Protein AF-A0A061BAU3-F1 (afdb_monomer_lite)

Foldseek 3Di:
DPPDPPPDDQPDDDDDPPAQWDWDQDPVPGIDTGGPDDDDVPDDRDDDDDLDDDDPPLQPVVQVVVLVPHDPVSVVVQQSADQPPPVRHSRSSRCVVPPDDDDPDPPPDDDDDDPFQQLAQLVVRQVVCCVPVNDGDPPPQNVDDPVVSVVLRVLSPLLVVLLVCLVVCLVPLPVSLVSLVVSLVSCVVNVHLPPNLVSLVSNLSSCVVVVNPVSNLVSLVSNLVSCCVHPRCPPPVNVVSVVVNVVVVVVVVVVVVVVVPDDDD

Organism: Rhodotorula toruloides (NCBI:txid5286)

Sequence (265 aa):
MLKSPSALTPCLPVLPPDSPFQLVVDPDKGVKAVASRMVKAGELILTEAPLFILDDDLSEPTVAAVVSALSPDEQTVFYALANSLPEVGPHRGRVETNAFACEPIPAGVELCISYGTLLKPRIQRQALLQKKYRFVCACPACSLPPAHSLQSDLRRCTIGHIGTALSSLKHDPVALIELAKQGLALLEAEGLAIGRSRLAHRAYRAAVVAGDREASVAWAGKFLEFNAREEGIEASEYRRVQAAVDQLERDREFRRTVASELPLP

InterPro domains:
  IPR046341 SET domain superfamily [G3DSA:2.170.270.10] (21-145)
  IPR046341 SET domain superfamily [SSF82199] (19-143)
  IPR053185 SET domain-containing protein [PTHR47332] (100-250)

pLDDT: mean 86.68, std 12.74, range [29.0, 98.12]

Secondary structure (DSSP, 8-state):
-PPPP-----------TT-SEEEEEETTTEEEEEESSPPPTT--------S----S---HHHHHHHHHHS-HHHHHHHHHS--S-GGG-TTHHHHHHH--------TTPPP----S-SSS-HHHHHHHHHHHH-----STTTSS-HHHHHHHHHHHHHHHHHHHHTTTTTT-HHHHHHHHHHHHHHHHHTT--TTHHHHHHHHHHHHHHTT-HHHHHHHHHHHHHHHHHHT-TTSHHHHHHHHHHHHHHHHHHHHHHHHHHSPP-

Radius of gyration: 24.34 Å; chains: 1; bounding box: 45×52×74 Å

Structure (mmCIF, N/CA/C/O backbone):
data_AF-A0A061BAU3-F1
#
_entry.id   AF-A0A061BAU3-F1
#
loop_
_atom_site.group_PDB
_atom_site.id
_atom_site.type_symbol
_atom_site.label_atom_id
_atom_site.label_alt_id
_atom_site.label_comp_id
_atom_site.label_asym_id
_atom_site.label_entity_id
_atom_site.label_seq_id
_atom_site.pdbx_PDB_ins_code
_atom_site.Cartn_x
_atom_site.Cartn_y
_atom_site.Cartn_z
_atom_site.occupancy
_atom_site.B_iso_or_equiv
_atom_site.auth_seq_id
_atom_site.auth_comp_id
_atom_site.auth_asym_id
_atom_site.auth_atom_id
_atom_site.pdbx_PDB_model_num
ATOM 1 N N . MET A 1 1 ? 20.355 3.650 17.821 1.00 32.62 1 MET A N 1
ATOM 2 C CA . MET A 1 1 ? 20.189 4.893 18.598 1.00 32.62 1 MET A CA 1
ATOM 3 C C . MET A 1 1 ? 18.961 4.720 19.469 1.00 32.62 1 MET A C 1
ATOM 5 O O . MET A 1 1 ? 17.879 4.538 18.929 1.00 32.62 1 MET A O 1
ATOM 9 N N . LEU A 1 2 ? 19.144 4.638 20.788 1.00 29.00 2 LEU A N 1
ATOM 10 C CA . LEU A 1 2 ? 18.034 4.639 21.742 1.00 29.00 2 LEU A CA 1
ATOM 11 C C . LEU A 1 2 ? 17.364 6.012 21.634 1.00 29.00 2 LEU A C 1
ATOM 13 O O . LEU A 1 2 ? 18.047 7.022 21.793 1.00 29.00 2 LEU A O 1
ATOM 17 N N . LYS A 1 3 ? 16.073 6.057 21.277 1.00 32.88 3 LYS A N 1
ATOM 18 C CA . LYS A 1 3 ? 15.292 7.298 21.346 1.00 32.88 3 LYS A CA 1
ATOM 19 C C . LYS A 1 3 ? 15.394 7.798 22.787 1.00 32.88 3 LYS A C 1
ATOM 21 O O . LYS A 1 3 ? 15.088 7.038 23.703 1.00 32.88 3 LYS A O 1
ATOM 26 N N . SER A 1 4 ? 15.858 9.030 22.981 1.00 39.59 4 SER A N 1
ATOM 27 C CA . SER A 1 4 ? 15.789 9.694 24.282 1.00 39.59 4 SER A CA 1
ATOM 28 C C . SER A 1 4 ? 14.356 9.571 24.812 1.00 39.59 4 SER A C 1
ATOM 30 O O . SER A 1 4 ? 13.425 9.764 24.022 1.00 39.59 4 SER A O 1
ATOM 32 N N . PRO A 1 5 ? 14.146 9.216 26.091 1.00 40.88 5 PRO A N 1
ATOM 33 C CA . PRO A 1 5 ? 12.804 9.126 26.642 1.00 40.88 5 PRO A CA 1
ATOM 34 C C . PRO A 1 5 ? 12.151 10.500 26.501 1.00 40.88 5 PRO A C 1
ATOM 36 O O . PRO A 1 5 ? 12.664 11.496 27.012 1.00 40.88 5 PRO A O 1
ATOM 39 N N . SER A 1 6 ? 11.056 10.563 25.744 1.00 46.62 6 SER A N 1
ATOM 40 C CA . SER A 1 6 ? 10.215 11.754 25.709 1.00 46.62 6 SER A CA 1
ATOM 41 C C . SER A 1 6 ? 9.736 11.995 27.138 1.00 46.62 6 SER A C 1
ATOM 43 O O . SER A 1 6 ? 8.993 11.185 27.683 1.00 46.62 6 SER A O 1
ATOM 45 N N . ALA A 1 7 ? 10.202 13.078 27.760 1.00 46.53 7 ALA A N 1
ATOM 46 C CA . ALA A 1 7 ? 9.874 13.466 29.133 1.00 46.53 7 ALA A CA 1
ATOM 47 C C . ALA A 1 7 ? 8.443 14.024 29.277 1.00 46.53 7 ALA A C 1
ATOM 49 O O . ALA A 1 7 ? 8.142 14.742 30.229 1.00 46.53 7 ALA A O 1
ATOM 50 N N . LEU A 1 8 ? 7.564 13.741 28.316 1.00 52.56 8 LEU A N 1
ATOM 51 C CA . LEU A 1 8 ? 6.169 14.136 28.372 1.00 52.56 8 LEU A CA 1
ATOM 52 C C . LEU A 1 8 ? 5.395 13.036 29.092 1.00 52.56 8 LEU A C 1
ATOM 54 O O . LEU A 1 8 ? 5.253 11.927 28.575 1.00 52.56 8 LEU A O 1
ATOM 58 N N . THR A 1 9 ? 4.888 13.349 30.285 1.00 55.38 9 THR A N 1
ATOM 59 C CA . THR A 1 9 ? 3.851 12.542 30.928 1.00 55.38 9 THR A CA 1
ATOM 60 C C . THR A 1 9 ? 2.706 12.382 29.927 1.00 55.38 9 THR A C 1
ATOM 62 O O . THR A 1 9 ? 2.163 13.397 29.482 1.00 55.38 9 THR A O 1
ATOM 65 N N . PRO A 1 10 ? 2.350 11.153 29.522 1.00 61.34 10 PRO A N 1
ATOM 66 C CA . PRO A 1 10 ? 1.306 10.964 28.531 1.00 61.34 10 PRO A CA 1
ATOM 67 C C . PRO A 1 10 ? -0.023 11.468 29.097 1.00 61.34 10 PRO A C 1
ATOM 69 O O . PRO A 1 10 ? -0.440 11.049 30.177 1.00 61.34 10 PRO A O 1
ATOM 72 N N . CYS A 1 11 ? -0.684 12.371 28.370 1.00 62.19 11 CYS A N 1
ATOM 73 C CA . CYS A 1 11 ? -2.061 12.745 28.663 1.00 62.19 11 CYS A CA 1
ATOM 74 C C . CYS A 1 11 ? -2.935 11.525 28.360 1.00 62.19 11 CYS A C 1
ATOM 76 O O . CYS A 1 11 ? -3.110 11.157 27.198 1.00 62.19 11 CYS A O 1
ATOM 78 N N . LEU A 1 12 ? -3.398 10.835 29.404 1.00 68.44 12 LEU A N 1
ATOM 79 C CA . LEU A 1 12 ? -4.270 9.680 29.233 1.00 68.44 12 LEU A CA 1
ATOM 80 C C . LEU A 1 12 ? -5.706 10.167 29.036 1.00 68.44 12 LEU A C 1
ATOM 82 O O . LEU A 1 12 ? -6.203 10.902 29.894 1.00 68.44 12 LEU A O 1
ATOM 86 N N . PRO A 1 13 ? -6.390 9.759 27.955 1.00 74.88 13 PRO A N 1
ATOM 87 C CA . PRO A 1 13 ? -7.798 10.070 27.801 1.00 74.88 13 PRO A CA 1
ATOM 88 C C . PRO A 1 13 ? -8.608 9.406 28.919 1.00 74.88 13 PRO A C 1
ATOM 90 O O . PRO A 1 13 ? -8.273 8.321 29.407 1.00 74.88 13 PRO A O 1
ATOM 93 N N . VAL A 1 14 ? -9.705 10.056 29.307 1.00 78.31 14 VAL A N 1
ATOM 94 C CA . VAL A 1 14 ? -10.691 9.446 30.199 1.00 78.31 14 VAL A CA 1
ATOM 95 C C . VAL A 1 14 ? -11.446 8.394 29.399 1.00 78.31 14 VAL A C 1
ATOM 97 O O . VAL A 1 14 ? -12.141 8.707 28.435 1.00 78.31 14 VAL A O 1
ATOM 100 N N . LEU A 1 15 ? -11.291 7.135 29.793 1.00 80.81 15 LEU A N 1
ATOM 101 C CA . LEU A 1 15 ? -12.014 6.032 29.179 1.00 80.81 15 LEU A CA 1
ATOM 102 C C . LEU A 1 15 ? -13.491 6.037 29.616 1.00 80.81 15 LEU A C 1
ATOM 104 O O . LEU A 1 15 ? -13.776 6.352 30.777 1.00 80.81 15 LEU A O 1
ATOM 108 N N . PRO A 1 16 ? -14.432 5.630 28.742 1.00 82.75 16 PRO A N 1
ATOM 109 C CA . PRO A 1 16 ? -15.803 5.341 29.150 1.00 82.75 16 PRO A CA 1
ATOM 110 C C . PRO A 1 16 ? -15.843 4.379 30.352 1.00 82.75 16 PRO A C 1
ATOM 112 O O . PRO A 1 16 ? -15.035 3.445 30.383 1.00 82.75 16 PRO A O 1
ATOM 115 N N . PRO A 1 17 ? -16.782 4.535 31.307 1.00 82.62 17 PRO A N 1
ATOM 116 C CA . PRO A 1 17 ? -16.844 3.697 32.510 1.00 82.62 17 PRO A CA 1
ATOM 117 C C . PRO A 1 17 ? -16.881 2.185 32.232 1.00 82.62 17 PRO A C 1
ATOM 119 O O . PRO A 1 17 ? -16.291 1.410 32.978 1.00 82.62 17 PRO A O 1
ATOM 122 N N . ASP A 1 18 ? -17.510 1.775 31.127 1.00 84.75 18 ASP A N 1
ATOM 123 C CA . ASP A 1 18 ? -17.672 0.366 30.741 1.00 84.75 18 ASP A CA 1
ATOM 124 C C . ASP A 1 18 ? -16.537 -0.173 29.852 1.00 84.75 18 ASP A C 1
ATOM 126 O O . ASP A 1 18 ? -16.653 -1.250 29.252 1.00 84.75 18 ASP A O 1
ATOM 130 N N . SER A 1 19 ? -15.428 0.567 29.747 1.00 88.44 19 SER A N 1
ATOM 131 C CA . SER A 1 19 ? -14.300 0.178 28.901 1.00 88.44 19 SER A CA 1
ATOM 132 C C . SER A 1 19 ? -13.748 -1.195 29.306 1.00 88.44 19 SER A C 1
ATOM 134 O O . SER A 1 19 ? -13.465 -1.437 30.484 1.00 88.44 19 SER A O 1
ATOM 136 N N . PRO A 1 20 ? -13.522 -2.113 28.345 1.00 92.31 20 PRO A N 1
ATOM 137 C CA . PRO A 1 20 ? -13.015 -3.454 28.639 1.00 92.31 20 PRO A CA 1
ATOM 138 C C . PRO A 1 20 ? -11.533 -3.475 29.056 1.00 92.31 20 PRO A C 1
ATOM 140 O O . PRO A 1 20 ? -10.956 -4.548 29.253 1.00 92.31 20 PRO A O 1
ATOM 143 N N . PHE A 1 21 ? -10.898 -2.306 29.164 1.00 92.75 21 PHE A N 1
ATOM 144 C CA . PHE A 1 21 ? -9.499 -2.125 29.515 1.00 92.75 21 PHE A CA 1
ATOM 145 C C . PHE A 1 21 ? -9.286 -0.845 30.329 1.00 92.75 21 PHE A C 1
ATOM 147 O O . PHE A 1 21 ? -10.130 0.044 30.361 1.00 92.75 21 PHE A O 1
ATOM 154 N N . GLN A 1 22 ? -8.120 -0.765 30.958 1.00 91.94 22 GLN A N 1
ATOM 155 C CA . GLN A 1 22 ? -7.580 0.413 31.629 1.00 91.94 22 GLN A CA 1
ATOM 156 C C . GLN A 1 22 ? -6.262 0.826 30.966 1.00 91.94 22 GLN A C 1
ATOM 158 O O . GLN A 1 22 ? -5.531 -0.028 30.457 1.00 91.94 22 GLN A O 1
ATOM 163 N N . LEU A 1 23 ? -5.940 2.120 30.973 1.00 90.31 23 LEU A N 1
ATOM 164 C CA . LEU A 1 23 ? -4.646 2.615 30.503 1.00 90.31 23 LEU A CA 1
ATOM 165 C C . LEU A 1 23 ? -3.621 2.575 31.640 1.00 90.31 23 LEU A C 1
ATOM 167 O O . LEU A 1 23 ? -3.871 3.071 32.735 1.00 90.31 23 LEU A O 1
ATOM 171 N N . VAL A 1 24 ? -2.459 1.988 31.374 1.00 89.00 24 VAL A N 1
ATOM 172 C CA . VAL A 1 24 ? -1.348 1.849 32.319 1.00 89.00 24 VAL A CA 1
ATOM 173 C C . VAL A 1 24 ? -0.109 2.474 31.691 1.00 89.00 24 VAL A C 1
ATOM 175 O O . VAL A 1 24 ? 0.279 2.104 30.582 1.00 89.00 24 VAL A O 1
ATOM 178 N N . VAL A 1 25 ? 0.523 3.411 32.398 1.00 85.44 25 VAL A N 1
ATOM 179 C CA . VAL A 1 25 ? 1.822 3.966 31.998 1.00 85.44 25 VAL A CA 1
ATOM 180 C C . VAL A 1 25 ? 2.914 2.960 32.347 1.00 85.44 25 VAL A C 1
ATOM 182 O O . VAL A 1 25 ? 3.059 2.554 33.498 1.00 85.44 25 VAL A O 1
ATOM 185 N N . ASP A 1 26 ? 3.679 2.553 31.345 1.00 82.19 26 ASP A N 1
ATOM 186 C CA . ASP A 1 26 ? 4.850 1.701 31.466 1.00 82.19 26 ASP A CA 1
ATOM 187 C C . ASP A 1 26 ? 6.121 2.531 31.200 1.00 82.19 26 ASP A C 1
ATOM 189 O O . ASP A 1 26 ? 6.226 3.147 30.134 1.00 82.19 26 ASP A O 1
ATOM 193 N N . PRO A 1 27 ? 7.094 2.546 32.129 1.00 77.00 27 PRO A N 1
ATOM 194 C CA . PRO A 1 27 ? 8.304 3.361 32.001 1.00 77.00 27 PRO A CA 1
ATOM 195 C C . PRO A 1 27 ? 9.130 3.084 30.738 1.00 77.00 27 PRO A C 1
ATOM 197 O O . PRO A 1 27 ? 9.751 4.000 30.206 1.00 77.00 27 PRO A O 1
ATOM 200 N N . ASP A 1 28 ? 9.117 1.844 30.241 1.00 77.31 28 ASP A N 1
ATOM 201 C CA . ASP A 1 28 ? 9.959 1.408 29.121 1.00 77.31 28 ASP A CA 1
ATOM 202 C C . ASP A 1 28 ? 9.191 1.349 27.794 1.00 77.31 28 ASP A C 1
ATOM 204 O O . ASP A 1 28 ? 9.786 1.335 26.714 1.00 77.31 28 ASP A O 1
ATOM 208 N N . LYS A 1 29 ? 7.859 1.242 27.859 1.00 69.31 29 LYS A N 1
ATOM 209 C CA . LYS A 1 29 ? 6.996 0.928 26.708 1.00 69.31 29 LYS A CA 1
ATOM 210 C C . LYS A 1 29 ? 5.917 1.977 26.440 1.00 69.31 29 LYS A C 1
ATOM 212 O O . LYS A 1 29 ? 5.103 1.766 25.543 1.00 69.31 29 LYS A O 1
ATOM 217 N N . GLY A 1 30 ? 5.902 3.086 27.177 1.00 79.75 30 GLY A N 1
ATOM 218 C CA . GLY A 1 30 ? 4.896 4.137 27.028 1.00 79.75 30 GLY A CA 1
ATOM 219 C C . GLY A 1 30 ? 3.548 3.721 27.619 1.00 79.75 30 GLY A C 1
ATOM 220 O O . GLY A 1 30 ? 3.492 3.090 28.665 1.00 79.75 30 GLY A O 1
ATOM 221 N N . VAL A 1 31 ? 2.437 4.070 26.975 1.00 82.06 31 VAL A N 1
ATOM 222 C CA . VAL A 1 31 ? 1.091 3.749 27.483 1.00 82.06 31 VAL A CA 1
ATOM 223 C C . VAL A 1 31 ? 0.611 2.404 26.944 1.00 82.06 31 VAL A C 1
ATOM 225 O O . VAL A 1 31 ? 0.732 2.126 25.753 1.00 82.06 31 VAL A O 1
ATOM 228 N N . LYS A 1 32 ? 0.017 1.577 27.808 1.00 83.88 32 LYS A N 1
ATOM 229 C CA . LYS A 1 32 ? -0.593 0.294 27.442 1.00 83.88 32 LYS A CA 1
ATOM 230 C C . LYS A 1 32 ? -2.065 0.247 27.819 1.00 83.88 32 LYS A C 1
ATOM 232 O O . LYS A 1 32 ? -2.425 0.641 28.921 1.00 83.88 32 LYS A O 1
ATOM 237 N N . ALA A 1 33 ? -2.885 -0.347 26.959 1.00 89.88 33 ALA A N 1
ATOM 238 C CA . ALA A 1 33 ? -4.215 -0.818 27.327 1.00 89.88 33 ALA A CA 1
ATOM 239 C C . ALA A 1 33 ? -4.112 -2.212 27.972 1.00 89.88 33 ALA A C 1
ATOM 241 O O . ALA A 1 33 ? -3.588 -3.148 27.365 1.00 89.88 33 ALA A O 1
ATOM 242 N N . VAL A 1 34 ? -4.600 -2.355 29.204 1.00 90.75 34 VAL A N 1
ATOM 243 C CA . VAL A 1 34 ? -4.628 -3.615 29.958 1.00 90.75 34 VAL A CA 1
ATOM 244 C C . VAL A 1 34 ? -6.076 -4.020 30.179 1.00 90.75 34 VAL A C 1
ATOM 246 O O . VAL A 1 34 ? -6.837 -3.259 30.767 1.00 90.75 34 VAL A O 1
ATOM 249 N N . ALA A 1 35 ? -6.465 -5.209 29.719 1.00 92.44 35 ALA A N 1
ATOM 250 C CA . ALA A 1 35 ? -7.833 -5.696 29.875 1.00 92.44 35 ALA A CA 1
ATOM 251 C C . ALA A 1 35 ? -8.253 -5.726 31.359 1.00 92.44 35 ALA A C 1
ATOM 253 O O . ALA A 1 35 ? -7.528 -6.260 32.199 1.00 92.44 35 ALA A O 1
ATOM 254 N N . SER A 1 36 ? -9.423 -5.163 31.671 1.00 91.56 36 SER A N 1
ATOM 255 C CA . SER A 1 36 ? -10.022 -5.155 33.017 1.00 91.56 36 SER A CA 1
ATOM 256 C C . SER A 1 36 ? -10.937 -6.364 33.249 1.00 91.56 36 SER A C 1
ATOM 258 O O . SER A 1 36 ? -11.243 -6.719 34.386 1.00 91.56 36 SER A O 1
ATOM 260 N N . ARG A 1 37 ? -11.350 -7.028 32.163 1.00 93.44 37 ARG A N 1
ATOM 261 C CA . ARG A 1 37 ? -12.161 -8.250 32.149 1.00 93.44 37 ARG A CA 1
ATOM 262 C C . ARG A 1 37 ? -11.871 -9.083 30.902 1.00 93.44 37 ARG A C 1
ATOM 264 O O . ARG A 1 37 ? -11.141 -8.661 30.009 1.00 93.44 37 ARG A O 1
ATOM 271 N N . MET A 1 38 ? -12.490 -10.259 30.810 1.00 92.56 38 MET A N 1
ATOM 272 C CA . MET A 1 38 ? -12.467 -11.039 29.574 1.00 92.56 38 MET A CA 1
ATOM 273 C C . MET A 1 38 ? -13.192 -10.278 28.451 1.00 92.56 38 MET A C 1
ATOM 275 O O . MET A 1 38 ? -14.346 -9.872 28.614 1.00 92.56 38 MET A O 1
ATOM 279 N N . VAL A 1 39 ? -12.501 -10.094 27.324 1.00 91.44 39 VAL A N 1
ATOM 280 C CA . VAL A 1 39 ? -13.020 -9.453 26.107 1.00 91.44 39 VAL A CA 1
ATOM 281 C C . VAL A 1 39 ? -13.388 -10.541 25.111 1.00 91.44 39 VAL A C 1
ATOM 283 O O . VAL A 1 39 ? -12.579 -11.432 24.836 1.00 91.44 39 VAL A O 1
ATOM 286 N N . LYS A 1 40 ? -14.618 -10.514 24.596 1.00 86.81 40 LYS A N 1
ATOM 287 C CA . LYS A 1 40 ? -15.073 -11.517 23.630 1.00 86.81 40 LYS A CA 1
ATOM 288 C C . LYS A 1 40 ? -14.500 -11.217 22.247 1.00 86.81 40 LYS A C 1
ATOM 290 O O . LYS A 1 40 ? -14.288 -10.066 21.874 1.00 86.81 40 LYS A O 1
ATOM 295 N N . ALA A 1 41 ? -14.279 -12.264 21.455 1.00 79.62 41 ALA A N 1
ATOM 296 C CA . ALA A 1 41 ? -13.920 -12.087 20.053 1.00 79.62 41 ALA A CA 1
ATOM 297 C C . ALA A 1 41 ? -15.037 -11.321 19.319 1.00 79.62 41 ALA A C 1
ATOM 299 O O . ALA A 1 41 ? -16.205 -11.693 19.427 1.00 79.62 41 ALA A O 1
ATOM 300 N N . GLY A 1 42 ? -14.664 -10.264 18.591 1.00 77.31 42 GLY A N 1
ATOM 301 C CA . GLY A 1 42 ? -15.597 -9.385 17.874 1.00 77.31 42 GLY A CA 1
ATOM 302 C C . GLY A 1 42 ? -16.216 -8.261 18.715 1.00 77.31 42 GLY A C 1
ATO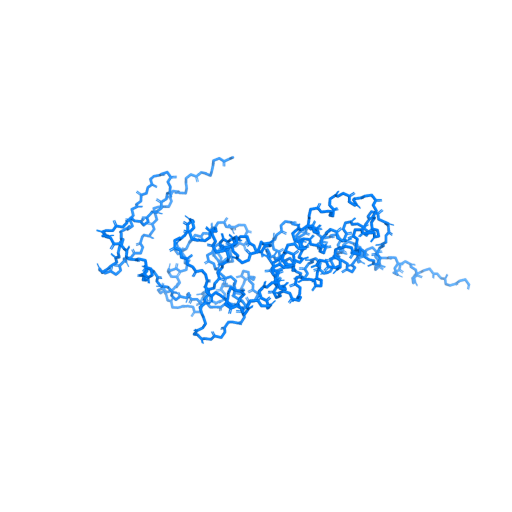M 303 O O . GLY A 1 42 ? -17.039 -7.514 18.201 1.00 77.31 42 GLY A O 1
ATOM 304 N N . GLU A 1 43 ? -15.849 -8.127 19.991 1.00 83.81 43 GLU A N 1
ATOM 305 C CA . GLU A 1 43 ? -16.305 -7.022 20.838 1.00 83.81 43 GLU A CA 1
ATOM 306 C C . GLU A 1 43 ? -15.620 -5.699 20.449 1.00 83.81 43 GLU A C 1
ATOM 308 O O . GLU A 1 43 ? -14.409 -5.672 20.214 1.00 83.81 43 GLU A O 1
ATOM 313 N N . LEU A 1 44 ? -16.381 -4.599 20.391 1.00 79.88 44 LEU A N 1
ATOM 314 C CA . LEU A 1 44 ? -15.836 -3.265 20.129 1.00 79.88 44 LEU A CA 1
ATOM 315 C C . LEU A 1 44 ? -15.019 -2.792 21.338 1.00 79.88 44 LEU A C 1
ATOM 317 O O . LEU A 1 44 ? -15.559 -2.627 22.429 1.00 79.88 44 LEU A O 1
ATOM 321 N N . ILE A 1 45 ? -13.720 -2.569 21.132 1.00 84.12 45 ILE A N 1
ATOM 322 C CA . ILE A 1 45 ? -12.800 -2.103 22.182 1.00 84.12 45 ILE A CA 1
ATOM 323 C C . ILE A 1 45 ? -12.644 -0.579 22.140 1.00 84.12 45 ILE A C 1
ATOM 325 O O . ILE A 1 45 ? -12.644 0.057 23.187 1.00 84.12 45 ILE A O 1
ATOM 329 N N . LEU A 1 46 ? -12.521 0.006 20.948 1.00 79.44 46 LEU A N 1
ATOM 330 C CA . LEU A 1 46 ? -12.318 1.438 20.746 1.00 79.44 46 LEU A CA 1
ATOM 331 C C . LEU A 1 46 ? -13.009 1.867 19.452 1.00 79.44 46 LEU A C 1
ATOM 333 O O . LEU A 1 46 ? -12.909 1.175 18.440 1.00 79.44 46 LEU A O 1
ATOM 337 N N . THR A 1 47 ? -13.674 3.016 19.491 1.00 79.00 47 THR A N 1
ATOM 338 C CA . THR A 1 47 ? -14.125 3.748 18.307 1.00 79.00 47 THR A CA 1
ATOM 339 C C . THR A 1 47 ? -13.813 5.219 18.530 1.00 79.00 47 THR A C 1
ATOM 341 O O . THR A 1 47 ? -14.103 5.748 19.600 1.00 79.00 47 THR A O 1
ATOM 344 N N . GLU A 1 48 ? -13.227 5.876 17.536 1.00 76.25 48 GLU A N 1
ATOM 345 C CA . GLU A 1 48 ? -12.879 7.296 17.597 1.00 76.25 48 GLU A CA 1
ATOM 346 C C . GLU A 1 48 ? -13.309 7.968 16.293 1.00 76.25 48 GLU A C 1
ATOM 348 O O . GLU A 1 48 ? -13.152 7.400 15.211 1.00 76.25 48 GLU A O 1
ATOM 353 N N . ALA A 1 49 ? -13.888 9.164 16.401 1.00 81.75 49 ALA A N 1
ATOM 354 C CA . ALA A 1 49 ? -14.131 10.019 15.248 1.00 81.75 49 ALA A CA 1
ATOM 355 C C . ALA A 1 49 ? -12.849 10.811 14.936 1.00 81.75 49 ALA A C 1
ATOM 357 O O . ALA A 1 49 ? -12.165 11.229 15.875 1.00 81.75 49 ALA A O 1
ATOM 358 N N . PRO A 1 50 ? -12.507 11.036 13.654 1.00 86.31 50 PRO A N 1
ATOM 359 C CA . PRO A 1 50 ? -11.386 11.901 13.317 1.00 86.31 50 PRO A CA 1
ATOM 360 C C . PRO A 1 50 ? -11.671 13.329 13.792 1.00 86.31 50 PRO A C 1
ATOM 362 O O . PRO A 1 50 ? -12.806 13.796 13.712 1.00 86.31 50 PRO A O 1
ATOM 365 N N . LEU A 1 51 ? -10.630 14.032 14.243 1.00 90.12 51 LEU A N 1
ATOM 366 C CA . LEU A 1 51 ? -10.748 15.430 14.667 1.00 90.12 51 LEU A CA 1
ATOM 367 C C . LEU A 1 51 ? -11.131 16.351 13.497 1.00 90.12 51 LEU A C 1
ATOM 369 O O . LEU A 1 51 ? -11.888 17.297 13.667 1.00 90.12 51 LEU A O 1
ATOM 373 N N . PHE A 1 52 ? -10.610 16.058 12.305 1.00 91.12 52 PHE A N 1
ATOM 374 C CA . PHE A 1 52 ? -10.978 16.677 11.033 1.00 91.12 52 PHE A CA 1
ATOM 375 C C . PHE A 1 52 ? -10.489 15.797 9.871 1.00 91.12 52 PHE A C 1
ATOM 377 O O . PHE A 1 52 ? -9.709 14.863 10.070 1.00 91.12 52 PHE A O 1
ATOM 384 N N . ILE A 1 53 ? -10.949 16.099 8.656 1.00 87.25 53 ILE A N 1
ATOM 385 C CA . ILE A 1 53 ? -10.519 15.458 7.405 1.00 87.25 53 ILE A CA 1
ATOM 386 C C . ILE A 1 53 ? -9.818 16.523 6.557 1.00 87.25 53 ILE A C 1
ATOM 388 O O . ILE A 1 53 ? -10.281 17.662 6.501 1.00 87.25 53 ILE A O 1
ATOM 392 N N . LEU A 1 54 ? -8.705 16.155 5.924 1.00 84.38 54 LEU A N 1
ATOM 393 C CA . LEU A 1 54 ? -7.955 16.997 4.993 1.00 84.38 54 LEU A CA 1
ATOM 394 C C . LEU A 1 54 ? -7.857 16.304 3.637 1.00 84.38 54 LEU A C 1
ATOM 396 O O . LEU A 1 54 ? -7.824 15.075 3.574 1.00 84.38 54 LEU A O 1
ATOM 400 N N . ASP A 1 55 ? -7.756 17.114 2.588 1.00 81.12 55 ASP A N 1
ATOM 401 C CA . ASP A 1 55 ? -7.308 16.663 1.272 1.00 81.12 55 ASP A CA 1
ATOM 402 C C . ASP A 1 55 ? -5.778 16.450 1.269 1.00 81.12 55 ASP A C 1
ATOM 404 O O . ASP A 1 55 ? -5.095 16.692 2.267 1.00 81.12 55 ASP A O 1
ATOM 408 N N . ASP A 1 56 ? -5.216 16.032 0.133 1.00 75.12 56 ASP A N 1
ATOM 409 C CA . ASP A 1 56 ? -3.793 15.671 0.000 1.00 75.12 56 ASP A CA 1
ATOM 410 C C . ASP A 1 56 ? -2.800 16.838 0.245 1.00 75.12 56 ASP A C 1
ATOM 412 O O . ASP A 1 56 ? -1.587 16.618 0.315 1.00 75.12 56 ASP A O 1
ATOM 416 N N . ASP A 1 57 ? -3.275 18.082 0.394 1.00 82.50 57 ASP A N 1
ATOM 417 C CA . ASP A 1 57 ? -2.437 19.226 0.774 1.00 82.50 57 ASP A CA 1
ATOM 418 C C . ASP A 1 57 ? -2.182 19.262 2.287 1.00 82.50 57 ASP A C 1
ATOM 420 O O . ASP A 1 57 ? -2.893 19.894 3.070 1.00 82.50 57 ASP A O 1
ATOM 424 N N . LEU A 1 58 ? -1.095 18.607 2.685 1.00 86.06 58 LEU A N 1
ATOM 425 C CA . LEU A 1 58 ? -0.606 18.592 4.062 1.00 86.06 58 LEU A CA 1
ATOM 426 C C . LEU A 1 58 ? 0.408 19.706 4.354 1.00 86.06 58 LEU A C 1
ATOM 428 O O . LEU A 1 58 ? 1.182 19.591 5.305 1.00 86.06 58 LEU A O 1
ATOM 432 N N . SER A 1 59 ? 0.468 20.774 3.554 1.00 88.81 59 SER A N 1
ATOM 433 C CA . SER A 1 59 ? 1.401 21.868 3.827 1.00 88.81 59 SER A CA 1
ATOM 434 C C . SER A 1 59 ? 1.123 22.521 5.187 1.00 88.81 59 SER A C 1
ATOM 436 O O . SER A 1 59 ? -0.021 22.671 5.615 1.00 88.81 59 SER A O 1
ATOM 438 N N . GLU A 1 60 ? 2.186 22.928 5.889 1.00 93.44 60 GLU A N 1
ATOM 439 C CA . GLU A 1 60 ? 2.075 23.530 7.225 1.00 93.44 60 GLU A CA 1
ATOM 440 C C . GLU A 1 60 ? 1.059 24.693 7.289 1.00 93.44 60 GLU A C 1
ATOM 442 O O . GLU A 1 60 ? 0.266 24.707 8.230 1.00 93.44 60 GLU A O 1
ATOM 447 N N . PRO A 1 61 ? 0.996 25.629 6.313 1.00 95.69 61 PRO A N 1
ATOM 448 C CA . PRO A 1 61 ? -0.015 26.686 6.315 1.00 95.69 61 PRO A CA 1
ATOM 449 C C . PRO A 1 61 ? -1.448 26.155 6.196 1.00 95.69 61 PRO A C 1
ATOM 451 O O . PRO A 1 61 ? -2.331 26.642 6.901 1.00 95.69 61 PRO A O 1
ATOM 454 N N . THR A 1 62 ? -1.678 25.156 5.339 1.00 94.12 62 THR A N 1
ATOM 455 C CA . THR A 1 62 ? -3.000 24.551 5.133 1.00 94.12 62 THR A CA 1
ATOM 456 C C . THR A 1 62 ? -3.476 23.853 6.403 1.00 94.12 62 THR A C 1
ATOM 458 O O . THR A 1 62 ? -4.579 24.121 6.884 1.00 94.12 62 THR A O 1
ATOM 461 N N . VAL A 1 63 ? -2.617 23.037 7.021 1.00 95.94 63 VAL A N 1
ATOM 462 C CA . VAL A 1 63 ? -2.959 22.361 8.279 1.00 95.94 63 VAL A CA 1
ATOM 463 C C . VAL A 1 63 ? -3.174 23.375 9.407 1.00 95.94 63 VAL A C 1
ATOM 465 O O . VAL A 1 63 ? -4.144 23.260 10.154 1.00 95.94 63 VAL A O 1
ATOM 468 N N . ALA A 1 64 ? -2.317 24.395 9.524 1.00 96.75 64 ALA A N 1
ATOM 469 C CA . ALA A 1 64 ? -2.460 25.436 10.542 1.00 96.75 64 ALA A CA 1
ATOM 470 C C . ALA A 1 64 ? -3.785 26.203 10.407 1.00 96.75 64 ALA A C 1
ATOM 472 O O . ALA A 1 64 ? -4.435 26.481 11.415 1.00 96.75 64 ALA A O 1
ATOM 473 N N . ALA A 1 65 ? -4.218 26.502 9.178 1.00 96.62 65 ALA A N 1
ATOM 474 C CA . ALA A 1 65 ? -5.500 27.152 8.927 1.00 96.62 65 ALA A CA 1
ATOM 475 C C . ALA A 1 65 ? -6.677 26.288 9.405 1.00 96.62 65 ALA A C 1
ATOM 477 O O . ALA A 1 65 ? -7.551 26.790 10.113 1.00 96.62 65 ALA A O 1
ATOM 478 N N . VAL A 1 66 ? -6.671 24.986 9.100 1.00 96.12 66 VAL A N 1
ATOM 479 C CA . VAL A 1 66 ? -7.720 24.059 9.558 1.00 96.12 66 VAL A CA 1
ATOM 480 C C . VAL A 1 66 ? -7.728 23.939 11.078 1.00 96.12 66 VAL A C 1
ATOM 482 O O . VAL A 1 66 ? -8.784 24.080 11.688 1.00 96.12 66 VAL A O 1
ATOM 485 N N . VAL A 1 67 ? -6.560 23.782 11.705 1.00 97.00 67 VAL A N 1
ATOM 486 C CA . VAL A 1 67 ? -6.448 23.716 13.170 1.00 97.00 67 VAL A CA 1
ATOM 487 C C . VAL A 1 67 ? -6.951 25.005 13.822 1.00 97.00 67 VAL A C 1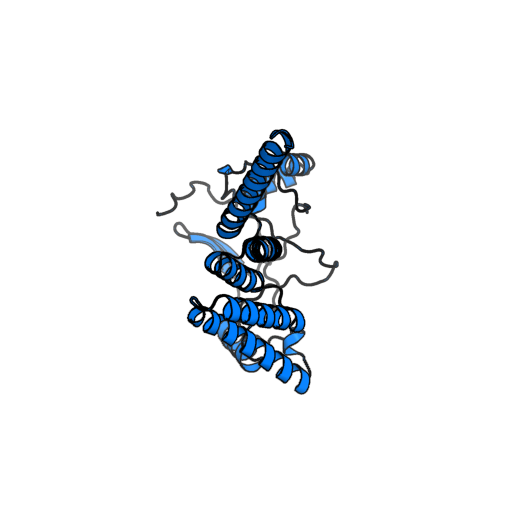
ATOM 489 O O . VAL A 1 67 ? -7.661 24.940 14.819 1.00 97.00 67 VAL A O 1
ATOM 492 N N . SER A 1 68 ? -6.664 26.174 13.241 1.00 96.88 68 SER A N 1
ATOM 493 C CA . SER A 1 68 ? -7.146 27.459 13.768 1.00 96.88 68 SER A CA 1
ATOM 494 C C . SER A 1 68 ? -8.669 27.625 13.703 1.00 96.88 68 SER A C 1
ATOM 496 O O . SER A 1 68 ? -9.232 28.397 14.477 1.00 96.88 68 SER A O 1
ATOM 498 N N . ALA A 1 69 ? -9.329 26.897 12.798 1.00 96.94 69 ALA A N 1
ATOM 499 C CA . ALA A 1 69 ? -10.779 26.902 12.641 1.00 96.94 69 ALA A CA 1
ATOM 500 C C . ALA A 1 69 ? -11.495 25.906 13.573 1.00 96.94 69 ALA A C 1
ATOM 502 O O . ALA A 1 69 ? -12.719 25.973 13.695 1.00 96.94 69 ALA A O 1
ATOM 503 N N . LEU A 1 70 ? -10.760 25.003 14.234 1.00 96.56 70 LEU A N 1
ATOM 504 C CA . LEU A 1 70 ? -11.313 24.087 15.233 1.00 96.56 70 LEU A CA 1
ATOM 505 C C . LEU A 1 70 ? -11.764 24.839 16.490 1.00 96.56 70 LEU A C 1
ATOM 507 O O . LEU A 1 70 ? -11.248 25.913 16.815 1.00 96.56 70 LEU A O 1
ATOM 511 N N . SER A 1 71 ? -12.683 24.243 17.249 1.00 96.62 71 SER A N 1
ATOM 512 C CA . SER A 1 71 ? -13.047 24.759 18.571 1.00 96.62 71 SER A CA 1
ATOM 513 C C . SER A 1 71 ? -11.849 24.736 19.541 1.00 96.62 71 SER A C 1
ATOM 515 O O . SER A 1 71 ? -10.917 23.950 19.357 1.00 96.62 71 SER A O 1
ATOM 517 N N . PRO A 1 72 ? -11.848 25.554 20.612 1.00 96.50 72 PRO A N 1
ATOM 518 C CA . PRO A 1 72 ? -10.749 25.566 21.585 1.00 96.50 72 PRO A CA 1
ATOM 519 C C . PRO A 1 72 ? -10.445 24.192 22.211 1.00 96.50 72 PRO A C 1
ATOM 521 O O . PRO A 1 72 ? -9.281 23.858 22.455 1.00 96.50 72 PRO A O 1
ATOM 524 N N . ASP A 1 73 ? -11.478 23.377 22.433 1.00 91.44 73 ASP A N 1
ATOM 525 C CA . ASP A 1 73 ? -11.333 22.027 22.984 1.00 91.44 73 ASP A CA 1
ATOM 526 C C . ASP A 1 73 ? -10.682 21.081 21.963 1.00 91.44 73 ASP A C 1
ATOM 528 O O . ASP A 1 73 ? -9.742 20.358 22.290 1.00 91.44 73 ASP A O 1
ATOM 532 N N . GLU A 1 74 ? -11.104 21.137 20.699 1.00 92.31 74 GLU A N 1
ATOM 533 C CA . GLU A 1 74 ? -10.504 20.360 19.608 1.00 92.31 74 GLU A CA 1
ATOM 534 C C . GLU A 1 74 ? -9.053 20.779 19.334 1.00 92.31 74 GLU A C 1
ATOM 536 O O . GLU A 1 74 ? -8.195 19.921 19.127 1.00 92.31 74 GLU A O 1
ATOM 541 N N . GLN A 1 75 ? -8.733 22.075 19.406 1.00 95.00 75 GLN A N 1
ATOM 542 C CA . GLN A 1 75 ? -7.348 22.553 19.327 1.00 95.00 75 GLN A CA 1
ATOM 543 C C . GLN A 1 75 ? -6.501 21.978 20.465 1.00 95.00 75 GLN A C 1
ATOM 545 O O . GLN A 1 75 ? -5.373 21.535 20.241 1.00 95.00 75 GLN A O 1
ATOM 550 N N . THR A 1 76 ? -7.049 21.926 21.681 1.00 92.19 76 THR A N 1
ATOM 551 C CA . THR A 1 76 ? -6.370 21.317 22.832 1.00 92.19 76 THR A CA 1
ATOM 552 C C . THR A 1 76 ? -6.083 19.837 22.576 1.00 92.19 76 THR A C 1
ATOM 554 O O . THR A 1 76 ? -4.959 19.386 22.808 1.00 92.19 76 THR A O 1
ATOM 557 N N . VAL A 1 77 ? -7.051 19.093 22.025 1.00 89.75 77 VAL A N 1
ATOM 558 C CA . VAL A 1 77 ? -6.857 17.696 21.601 1.00 89.75 77 VAL A CA 1
ATOM 559 C C . VAL A 1 77 ? -5.763 17.595 20.535 1.00 89.75 77 VAL A C 1
ATOM 561 O O . VAL A 1 77 ? -4.843 16.791 20.685 1.00 89.75 77 VAL A O 1
ATOM 564 N N . PHE A 1 78 ? -5.795 18.439 19.500 1.00 94.19 78 PHE A N 1
ATOM 565 C CA . PHE A 1 78 ? -4.793 18.443 18.431 1.00 94.19 78 PHE A CA 1
ATOM 566 C C . PHE A 1 78 ? -3.369 18.663 18.964 1.00 94.19 78 PHE A C 1
ATOM 568 O O . PHE A 1 78 ? -2.439 17.914 18.642 1.00 94.19 78 PHE A O 1
ATOM 575 N N . TYR A 1 79 ? -3.179 19.673 19.815 1.00 93.81 79 TYR A N 1
ATOM 576 C CA . TYR A 1 79 ? -1.867 19.993 20.376 1.00 93.81 79 TYR A CA 1
ATOM 577 C C . TYR A 1 79 ? -1.389 18.976 21.425 1.00 93.81 79 TYR A C 1
ATOM 579 O O . TYR A 1 79 ? -0.186 18.916 21.702 1.00 93.81 79 TYR A O 1
ATOM 587 N N . ALA A 1 80 ? -2.281 18.128 21.947 1.00 88.94 80 ALA A N 1
ATOM 588 C CA . ALA A 1 80 ? -1.932 17.000 22.808 1.00 88.94 80 ALA A CA 1
ATOM 589 C C . ALA A 1 80 ? -1.428 15.761 22.040 1.00 88.94 80 ALA A C 1
ATOM 591 O O . ALA A 1 80 ? -0.819 14.883 22.653 1.00 88.94 80 ALA A O 1
ATOM 592 N N . LEU A 1 81 ? -1.632 15.684 20.716 1.00 89.44 81 LEU A N 1
ATOM 593 C CA . LEU A 1 81 ? -1.162 14.561 19.892 1.00 89.44 81 LEU A CA 1
ATOM 594 C C . LEU A 1 81 ? 0.373 14.407 19.923 1.00 89.44 81 LEU A C 1
ATOM 596 O O . LEU A 1 81 ? 1.109 15.286 20.372 1.00 89.44 81 LEU A O 1
ATOM 600 N N . ALA A 1 82 ? 0.911 13.296 19.426 1.00 87.00 82 ALA A N 1
ATOM 601 C CA . ALA A 1 82 ? 2.359 13.175 19.263 1.00 87.00 82 ALA A CA 1
ATOM 602 C C . ALA A 1 82 ? 2.829 13.958 18.024 1.00 87.00 82 ALA A C 1
ATOM 604 O O . ALA A 1 82 ? 2.179 13.910 16.984 1.00 87.00 82 ALA A O 1
ATOM 605 N N . ASN A 1 83 ? 3.980 14.629 18.094 1.00 89.75 83 ASN A N 1
ATOM 606 C CA . ASN A 1 83 ? 4.688 15.100 16.900 1.00 89.75 83 ASN A CA 1
ATOM 607 C C . ASN A 1 83 ? 6.006 14.330 16.780 1.00 89.75 83 ASN A C 1
ATOM 609 O O . ASN A 1 83 ? 6.980 14.654 17.459 1.00 89.75 83 ASN A O 1
ATOM 613 N N . SER A 1 84 ? 6.015 13.284 15.955 1.00 86.19 84 SER A N 1
ATOM 614 C CA . SER A 1 84 ? 7.221 12.492 15.688 1.00 86.19 84 SER A CA 1
ATOM 615 C C . SER A 1 84 ? 8.078 13.066 14.555 1.00 86.19 84 SER A C 1
ATOM 617 O O . SER A 1 84 ? 9.155 12.525 14.314 1.00 86.19 84 SER A O 1
ATOM 619 N N . LEU A 1 85 ? 7.610 14.128 13.889 1.00 84.75 85 LEU A N 1
ATOM 620 C CA . LEU A 1 85 ? 8.230 14.768 12.724 1.00 84.75 85 LEU A CA 1
ATOM 621 C C . LEU A 1 85 ? 8.313 16.300 12.919 1.00 84.75 85 LEU A C 1
ATOM 623 O O . LEU A 1 85 ? 7.730 17.064 12.145 1.00 84.75 85 LEU A O 1
ATOM 627 N N . PRO A 1 86 ? 8.983 16.799 13.978 1.00 88.56 86 PRO A N 1
ATOM 628 C CA . PRO A 1 86 ? 9.050 18.235 14.259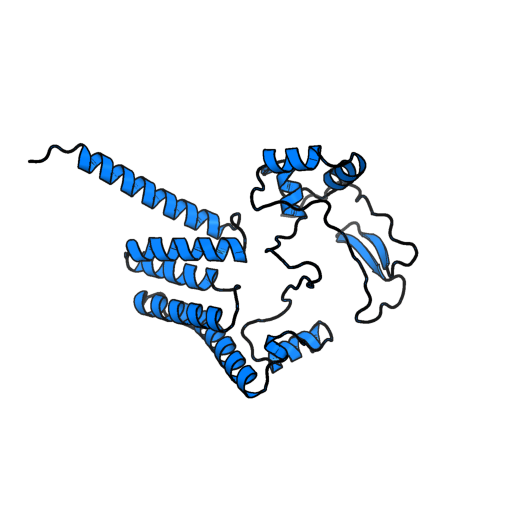 1.00 88.56 86 PRO A CA 1
ATOM 629 C C . PRO A 1 86 ? 9.715 19.054 13.139 1.00 88.56 86 PRO A C 1
ATOM 631 O O . PRO A 1 86 ? 9.477 20.256 13.041 1.00 88.56 86 PRO A O 1
ATOM 634 N N . GLU A 1 87 ? 10.528 18.426 12.291 1.00 87.75 87 GLU A N 1
ATOM 635 C CA . GLU A 1 87 ? 11.236 19.054 11.176 1.00 87.75 87 GLU A CA 1
ATOM 636 C C . GLU A 1 87 ? 10.323 19.555 10.050 1.00 87.75 87 GLU A C 1
ATOM 638 O O . GLU A 1 87 ? 10.726 20.459 9.319 1.00 87.75 87 GLU A O 1
ATOM 643 N N . VAL A 1 88 ? 9.108 19.007 9.912 1.00 83.44 88 VAL A N 1
ATOM 644 C CA . VAL A 1 88 ? 8.147 19.441 8.880 1.00 83.44 88 VAL A CA 1
ATOM 645 C C . VAL A 1 88 ? 7.118 20.453 9.393 1.00 83.44 88 VAL A C 1
ATOM 647 O O . VAL A 1 88 ? 6.285 20.914 8.617 1.00 83.44 88 VAL A O 1
ATOM 650 N N . GLY A 1 89 ? 7.198 20.829 10.674 1.00 92.25 89 GLY A N 1
ATOM 651 C CA . GLY A 1 89 ? 6.361 21.854 11.294 1.00 92.25 89 GLY A CA 1
ATOM 652 C C . GLY A 1 89 ? 5.496 21.346 12.457 1.00 92.25 89 GLY A C 1
ATOM 653 O O . GLY A 1 89 ? 5.309 20.135 12.640 1.00 92.25 89 GLY A O 1
ATOM 654 N N . PRO A 1 90 ? 4.993 22.262 13.307 1.00 94.31 90 PRO A N 1
ATOM 655 C CA . PRO A 1 90 ? 4.212 21.905 14.484 1.00 94.31 90 PRO A CA 1
ATOM 656 C C . PRO A 1 90 ? 2.829 21.330 14.166 1.00 94.31 90 PRO A C 1
ATOM 658 O O . PRO A 1 90 ? 2.348 20.545 14.984 1.00 94.31 90 PRO A O 1
ATOM 661 N N . HIS A 1 91 ? 2.201 21.675 13.035 1.00 96.69 91 HIS A N 1
ATOM 662 C CA . HIS A 1 91 ? 0.882 21.155 12.663 1.00 96.69 91 HIS A CA 1
ATOM 663 C C . HIS A 1 91 ? 0.997 19.959 11.712 1.00 96.69 91 HIS A C 1
ATOM 665 O O . HIS A 1 91 ? 0.474 18.884 12.012 1.00 96.69 91 HIS A O 1
ATOM 671 N N . ARG A 1 92 ? 1.751 20.100 10.616 1.00 93.94 92 ARG A N 1
ATOM 672 C CA . ARG A 1 92 ? 1.988 19.038 9.632 1.00 93.94 92 ARG A CA 1
ATOM 673 C C . ARG A 1 92 ? 2.598 17.802 10.282 1.00 93.94 92 ARG A C 1
ATOM 675 O O . ARG A 1 92 ? 2.093 16.701 10.087 1.00 93.94 92 ARG A O 1
ATOM 682 N N . GLY A 1 93 ? 3.614 17.978 11.129 1.00 90.94 93 GLY A N 1
ATOM 683 C CA . GLY A 1 93 ? 4.266 16.856 11.807 1.00 90.94 93 GLY A CA 1
ATOM 684 C C . GLY A 1 93 ? 3.312 16.054 12.700 1.00 90.94 93 GLY A C 1
ATOM 685 O O . GLY A 1 93 ? 3.418 14.830 12.782 1.00 90.94 93 GLY A O 1
ATOM 686 N N . ARG A 1 94 ? 2.321 16.712 13.322 1.00 94.00 94 ARG A N 1
ATOM 687 C CA . ARG A 1 94 ? 1.262 16.047 14.107 1.00 94.00 94 ARG A CA 1
ATOM 688 C C . ARG A 1 94 ? 0.283 15.304 13.214 1.00 94.00 94 ARG A C 1
ATOM 690 O O . ARG A 1 94 ? -0.053 14.167 13.527 1.00 94.00 94 ARG A O 1
ATOM 697 N N . VAL A 1 95 ? -0.151 15.908 12.112 1.00 92.12 95 VAL A N 1
ATOM 698 C CA . VAL A 1 95 ? -1.039 15.230 11.161 1.00 92.12 95 VAL A CA 1
ATOM 699 C C . VAL A 1 95 ? -0.355 13.994 10.590 1.00 92.12 95 VAL A C 1
ATOM 701 O O . VAL A 1 95 ? -0.894 12.906 10.729 1.00 92.12 95 VAL A O 1
ATOM 704 N N . GLU A 1 96 ? 0.870 14.097 10.082 1.00 87.88 96 GLU A N 1
ATOM 705 C CA . GLU A 1 96 ? 1.583 12.936 9.528 1.00 87.88 96 GLU A CA 1
ATOM 706 C C . GLU A 1 96 ? 1.889 11.846 10.566 1.00 87.88 96 GLU A C 1
ATOM 708 O O . GLU A 1 96 ? 1.977 10.668 10.230 1.00 87.88 96 GLU A O 1
ATOM 713 N N . THR A 1 97 ? 2.026 12.216 11.843 1.00 85.44 97 THR A N 1
ATOM 714 C CA . THR A 1 97 ? 2.246 11.242 12.921 1.00 85.44 97 THR A CA 1
ATOM 715 C C . THR A 1 97 ? 0.974 10.467 13.286 1.00 85.44 97 THR A C 1
ATOM 717 O O . THR A 1 97 ? 1.081 9.307 13.685 1.00 85.44 97 THR A O 1
ATOM 720 N N . ASN A 1 98 ? -0.209 11.091 13.215 1.00 89.25 98 ASN A N 1
ATOM 721 C CA . ASN A 1 98 ? -1.437 10.553 13.828 1.00 89.25 98 ASN A CA 1
ATOM 722 C C . ASN A 1 98 ? -2.596 10.325 12.843 1.00 89.25 98 ASN A C 1
ATOM 724 O O . ASN A 1 98 ? -3.586 9.703 13.221 1.00 89.25 98 ASN A O 1
ATOM 728 N N . ALA A 1 99 ? -2.516 10.832 11.613 1.00 86.62 99 ALA A N 1
ATOM 729 C CA . ALA A 1 99 ? -3.570 10.682 10.619 1.00 86.62 99 ALA A CA 1
ATOM 730 C C . ALA A 1 99 ? -3.477 9.343 9.881 1.00 86.62 99 ALA A C 1
ATOM 732 O O . ALA A 1 99 ? -2.411 8.742 9.738 1.00 86.62 99 ALA A O 1
ATOM 733 N N . PHE A 1 100 ? -4.619 8.910 9.357 1.00 79.25 100 PHE A N 1
ATOM 734 C CA . PHE A 1 100 ? -4.713 7.791 8.433 1.00 79.25 100 PHE A CA 1
ATOM 735 C C . PHE A 1 100 ? -5.057 8.337 7.052 1.00 79.25 100 PHE A C 1
ATOM 737 O O . PHE A 1 100 ? -6.023 9.085 6.909 1.00 79.25 100 PHE A O 1
ATOM 744 N N . ALA A 1 101 ? -4.270 7.963 6.042 1.00 70.06 101 ALA A N 1
ATOM 745 C CA . ALA A 1 101 ? -4.624 8.247 4.660 1.00 70.06 101 ALA A CA 1
ATOM 746 C C . ALA A 1 101 ? -5.893 7.464 4.299 1.00 70.06 101 ALA A C 1
ATOM 748 O O . ALA A 1 101 ? -5.949 6.242 4.469 1.00 70.06 101 ALA A O 1
ATOM 749 N N . CYS A 1 102 ? -6.898 8.173 3.796 1.00 66.56 102 CYS A N 1
ATOM 750 C CA . CYS A 1 102 ? -8.149 7.599 3.331 1.00 66.56 102 CYS A CA 1
ATOM 751 C C . CYS A 1 102 ? -8.306 7.939 1.849 1.00 66.56 102 CYS A C 1
ATOM 753 O O . CYS A 1 102 ? -8.318 9.110 1.483 1.00 66.56 102 CYS A O 1
ATOM 755 N N . GLU A 1 103 ? -8.480 6.932 0.994 1.00 64.69 103 GLU A N 1
ATOM 756 C CA . GLU A 1 103 ? -9.144 7.175 -0.291 1.00 64.69 103 GLU A CA 1
ATOM 757 C C . GLU A 1 103 ? -10.609 7.583 -0.024 1.00 64.69 103 GLU A C 1
ATOM 759 O O . GLU A 1 103 ? -11.104 7.378 1.091 1.00 64.69 103 GLU A O 1
ATOM 764 N N . PRO A 1 104 ? -11.343 8.144 -1.004 1.00 67.19 104 PRO A N 1
ATOM 765 C CA . PRO A 1 104 ? -12.775 8.366 -0.857 1.00 67.19 104 PRO A CA 1
ATOM 766 C C . PRO A 1 104 ? -13.487 7.048 -0.530 1.00 67.19 104 PRO A C 1
ATOM 768 O O . PRO A 1 104 ? -13.695 6.191 -1.390 1.00 67.19 104 PRO A O 1
ATOM 771 N N . ILE A 1 105 ? -13.848 6.877 0.738 1.00 70.19 105 ILE A N 1
ATOM 772 C CA . ILE A 1 105 ? -14.521 5.687 1.247 1.00 70.19 105 ILE A CA 1
ATOM 773 C C . ILE A 1 105 ? -15.974 6.078 1.508 1.00 70.19 105 ILE A C 1
ATOM 775 O O . ILE A 1 105 ? -16.224 6.999 2.291 1.00 70.19 105 ILE A O 1
ATOM 779 N N . PRO A 1 106 ? -16.951 5.427 0.848 1.00 77.06 106 PRO A N 1
ATOM 780 C CA . PRO A 1 106 ? -18.356 5.725 1.080 1.00 77.06 106 PRO A CA 1
ATOM 781 C C . PRO A 1 106 ? -18.718 5.604 2.564 1.00 77.06 106 PRO A C 1
ATOM 783 O O . PRO A 1 106 ? -18.278 4.678 3.250 1.00 77.06 106 PRO A O 1
ATOM 786 N N . ALA A 1 107 ? -19.555 6.521 3.052 1.00 75.25 107 ALA A N 1
ATOM 787 C CA . ALA A 1 107 ? -20.030 6.486 4.430 1.00 75.25 107 ALA A CA 1
ATOM 788 C C . ALA A 1 107 ? -20.689 5.130 4.748 1.00 75.25 107 ALA A C 1
ATOM 790 O O . ALA A 1 107 ? -21.509 4.628 3.977 1.00 75.25 107 ALA A O 1
ATOM 791 N N . GLY A 1 108 ? -20.325 4.543 5.892 1.00 76.31 108 GLY A N 1
ATOM 792 C CA . GLY A 1 108 ? -20.820 3.235 6.334 1.00 76.31 108 GLY A CA 1
ATOM 793 C C . GLY A 1 108 ? -20.002 2.027 5.859 1.00 76.31 108 GLY A C 1
ATOM 794 O O . GLY A 1 108 ? -20.351 0.902 6.211 1.00 76.31 108 GLY A O 1
ATOM 795 N N . VAL A 1 109 ? -18.919 2.226 5.098 1.00 77.88 109 VAL A N 1
ATOM 796 C CA . VAL A 1 109 ? -17.977 1.153 4.737 1.00 77.88 109 VAL A CA 1
ATOM 797 C C . VAL A 1 109 ? -16.903 0.996 5.820 1.00 77.88 109 VAL A C 1
ATOM 799 O O . VAL A 1 109 ? -16.317 1.973 6.278 1.00 77.88 109 VAL A O 1
ATOM 802 N N . GLU A 1 110 ? -16.634 -0.247 6.224 1.00 77.69 110 GLU A N 1
ATOM 803 C CA . GLU A 1 110 ? -15.594 -0.583 7.205 1.00 77.69 110 GLU A CA 1
ATOM 804 C C . GLU A 1 110 ? -14.182 -0.345 6.642 1.00 77.69 110 GLU A C 1
ATOM 806 O O . GLU A 1 110 ? -13.829 -0.842 5.568 1.00 77.69 110 GLU A O 1
ATOM 811 N N . LEU A 1 111 ? -13.343 0.368 7.399 1.00 77.56 111 LEU A N 1
ATOM 812 C CA . LEU A 1 111 ? -11.932 0.570 7.067 1.00 77.56 111 LEU A CA 1
ATOM 813 C C . LEU A 1 111 ? -11.136 -0.715 7.329 1.00 77.56 111 LEU A C 1
ATOM 815 O O . LEU A 1 111 ? -11.086 -1.212 8.452 1.00 77.56 111 LEU A O 1
ATOM 819 N N . CYS A 1 112 ? -10.481 -1.246 6.295 1.00 79.25 112 CYS A N 1
ATOM 820 C CA . CYS A 1 112 ? -9.749 -2.511 6.364 1.00 79.25 112 CYS A CA 1
ATOM 821 C C . CYS A 1 112 ? -8.264 -2.334 6.025 1.00 79.25 112 CYS A C 1
ATOM 823 O O . CYS A 1 112 ? -7.919 -1.720 5.019 1.00 79.25 112 CYS A O 1
ATOM 825 N N . ILE A 1 113 ? -7.387 -2.996 6.786 1.00 82.06 113 ILE A N 1
ATOM 826 C CA . ILE A 1 113 ? -5.974 -3.194 6.426 1.00 82.06 113 ILE A CA 1
ATOM 827 C C . ILE A 1 113 ? -5.629 -4.687 6.372 1.00 82.06 113 ILE A C 1
ATOM 829 O O . ILE A 1 113 ? -6.280 -5.526 6.995 1.00 82.06 113 ILE A O 1
ATOM 833 N N . SER A 1 114 ? -4.599 -5.052 5.605 1.00 82.56 114 SER A N 1
ATOM 834 C CA . SER A 1 114 ? -4.188 -6.455 5.456 1.00 82.56 114 SER A CA 1
ATOM 835 C C . SER A 1 114 ? -3.106 -6.845 6.463 1.00 82.56 114 SER A C 1
ATOM 837 O O . SER A 1 114 ? -1.959 -6.430 6.347 1.00 82.56 114 SER A O 1
ATOM 839 N N . TYR A 1 115 ? -3.429 -7.756 7.382 1.00 76.44 115 TYR A N 1
ATOM 840 C CA . TYR A 1 115 ? -2.461 -8.361 8.316 1.00 76.44 115 TYR A CA 1
ATOM 841 C C . TYR A 1 115 ? -1.712 -9.582 7.754 1.00 76.44 115 TYR A C 1
ATOM 843 O O . TYR A 1 115 ? -0.932 -10.231 8.456 1.00 76.44 115 TYR A O 1
ATOM 851 N N . GLY A 1 116 ? -1.984 -9.957 6.502 1.00 74.88 116 GLY A N 1
ATOM 852 C CA . GLY A 1 116 ? -1.567 -11.232 5.927 1.00 74.88 116 GLY A CA 1
ATOM 853 C C . GLY A 1 116 ? -0.775 -11.121 4.629 1.00 74.88 116 GLY A C 1
ATOM 854 O O . GLY A 1 116 ? -0.560 -10.054 4.063 1.00 74.88 116 GLY A O 1
ATOM 855 N N . THR A 1 117 ? -0.364 -12.286 4.131 1.00 83.19 117 THR A N 1
ATOM 856 C CA . THR A 1 117 ? 0.240 -12.424 2.804 1.00 83.19 117 THR A CA 1
ATOM 857 C C . THR A 1 117 ? -0.836 -12.390 1.717 1.00 83.19 117 THR A C 1
ATOM 859 O O . THR A 1 117 ? -1.775 -13.185 1.731 1.00 83.19 117 THR A O 1
ATOM 862 N N . LEU A 1 118 ? -0.702 -11.469 0.762 1.00 91.50 118 LEU A N 1
ATOM 863 C CA . LEU A 1 118 ? -1.663 -11.303 -0.333 1.00 91.50 118 LEU A CA 1
ATOM 864 C C . LEU A 1 118 ? -1.426 -12.286 -1.489 1.00 91.50 118 LEU A C 1
ATOM 866 O O . LEU A 1 118 ? -2.351 -12.588 -2.234 1.00 91.50 118 LEU A O 1
ATOM 870 N N . LEU A 1 119 ? -0.213 -12.823 -1.625 1.00 94.81 119 LEU A N 1
ATOM 871 C CA . LEU A 1 119 ? 0.229 -13.584 -2.803 1.00 94.81 119 LEU A CA 1
ATOM 872 C C . LEU A 1 119 ? 0.199 -15.108 -2.591 1.00 94.81 119 LEU A C 1
ATOM 874 O O . LEU A 1 119 ? 0.932 -15.853 -3.237 1.00 94.81 119 LEU A O 1
ATOM 878 N N . LYS A 1 120 ? -0.618 -15.580 -1.643 1.00 95.38 120 LYS A N 1
ATOM 879 C CA . LYS A 1 120 ? -0.814 -17.009 -1.358 1.00 95.38 120 LYS A CA 1
ATOM 880 C C . LYS A 1 120 ? -2.241 -17.460 -1.689 1.00 95.38 120 LYS A C 1
ATOM 882 O O . LYS A 1 120 ? -3.153 -16.626 -1.662 1.00 95.38 120 LYS A O 1
ATOM 887 N N . PRO A 1 121 ? -2.449 -18.772 -1.917 1.00 96.50 121 PRO A N 1
ATOM 888 C CA . PRO A 1 121 ? -3.777 -19.347 -2.096 1.00 96.50 121 PRO A CA 1
ATOM 889 C C . PRO A 1 121 ? -4.720 -19.056 -0.925 1.00 96.50 121 PRO A C 1
ATOM 891 O O . PRO A 1 121 ? -4.270 -18.950 0.222 1.00 96.50 121 PRO A O 1
ATOM 894 N N . ARG A 1 122 ? -6.031 -19.012 -1.184 1.00 96.19 122 ARG A N 1
ATOM 895 C CA . ARG A 1 122 ? -7.097 -18.792 -0.194 1.00 96.19 122 ARG A CA 1
ATOM 896 C C . ARG A 1 122 ? -6.915 -19.654 1.049 1.00 96.19 122 ARG A C 1
ATOM 898 O O . ARG A 1 122 ? -6.947 -19.121 2.155 1.00 96.19 122 ARG A O 1
ATOM 905 N N . ILE A 1 123 ? -6.655 -20.952 0.874 1.00 96.25 123 ILE A N 1
ATOM 906 C CA . ILE A 1 123 ? -6.499 -21.886 1.998 1.00 96.25 123 ILE A CA 1
ATOM 907 C C . ILE A 1 123 ? -5.324 -21.504 2.907 1.00 96.25 123 ILE A C 1
ATOM 909 O O . ILE A 1 123 ? -5.435 -21.567 4.127 1.00 96.25 123 ILE A O 1
ATOM 913 N N . GLN A 1 124 ? -4.217 -21.026 2.332 1.00 96.56 124 GLN A N 1
ATOM 914 C CA . GLN A 1 124 ? -3.048 -20.596 3.099 1.00 96.56 124 GLN A CA 1
ATOM 915 C C . GLN A 1 124 ? -3.287 -19.245 3.778 1.00 96.56 124 GLN A C 1
ATOM 917 O O . GLN A 1 124 ? -2.883 -19.062 4.926 1.00 96.56 124 GLN A O 1
ATOM 922 N N . ARG A 1 125 ? -3.974 -18.309 3.104 1.00 95.50 125 ARG A N 1
ATOM 923 C CA . ARG A 1 125 ? -4.365 -17.020 3.698 1.00 95.50 125 ARG A CA 1
ATOM 924 C C . ARG A 1 125 ? -5.301 -17.227 4.889 1.00 95.50 125 ARG A C 1
ATOM 926 O O . ARG A 1 125 ? -5.035 -16.697 5.964 1.00 95.50 125 ARG A O 1
ATOM 933 N N . GLN A 1 126 ? -6.337 -18.052 4.734 1.00 95.06 126 GLN A N 1
ATOM 934 C CA . GLN A 1 126 ? -7.261 -18.402 5.815 1.00 95.06 126 GLN A CA 1
ATOM 935 C C . GLN A 1 126 ? -6.556 -19.145 6.952 1.00 95.06 126 GLN A C 1
ATOM 937 O O . GLN A 1 126 ? -6.746 -18.783 8.107 1.00 95.06 126 GLN A O 1
ATOM 942 N N . ALA A 1 127 ? -5.688 -20.119 6.655 1.00 95.38 127 ALA A N 1
ATOM 943 C CA . ALA A 1 127 ? -4.934 -20.835 7.683 1.00 95.38 127 ALA A CA 1
ATOM 944 C C . ALA A 1 127 ? -4.012 -19.904 8.488 1.00 95.38 127 ALA A C 1
ATOM 946 O O . ALA A 1 127 ? -3.928 -20.026 9.711 1.00 95.38 127 ALA A O 1
ATOM 947 N N . LEU A 1 128 ? -3.342 -18.950 7.828 1.00 94.50 128 LEU A N 1
ATOM 948 C CA . LEU A 1 128 ? -2.512 -17.950 8.503 1.00 94.50 128 LEU A CA 1
ATOM 949 C C . LEU A 1 128 ? -3.350 -17.081 9.447 1.00 94.50 128 LEU A C 1
ATOM 951 O O . LEU A 1 128 ? -2.965 -16.901 10.604 1.00 94.50 128 LEU A O 1
ATOM 955 N N . LEU A 1 129 ? -4.480 -16.560 8.960 1.00 93.56 129 LEU A N 1
ATOM 956 C CA . LEU A 1 129 ? -5.362 -15.692 9.739 1.00 93.56 129 LEU A CA 1
ATOM 957 C C . LEU A 1 129 ? -6.012 -16.447 10.900 1.00 93.56 129 LEU A C 1
ATOM 959 O O . LEU A 1 129 ? -5.974 -15.970 12.030 1.00 93.56 129 LEU A O 1
ATOM 963 N N . GLN A 1 130 ? -6.470 -17.676 10.674 1.00 93.69 130 GLN A N 1
ATOM 964 C CA . GLN A 1 130 ? -7.004 -18.531 11.728 1.00 93.69 130 GLN A CA 1
ATOM 965 C C . GLN A 1 130 ? -5.940 -18.861 12.779 1.00 93.69 130 GLN A C 1
ATOM 967 O O . GLN A 1 130 ? -6.226 -18.846 13.972 1.00 93.69 130 GLN A O 1
ATOM 972 N N . LYS A 1 131 ? -4.696 -19.142 12.374 1.00 92.44 131 LYS A N 1
ATOM 973 C CA . LYS A 1 131 ? -3.610 -19.464 13.311 1.00 92.44 131 LYS A CA 1
ATOM 974 C C . LYS A 1 131 ? -3.208 -18.263 14.168 1.00 92.44 131 LYS A C 1
ATOM 976 O O . LYS A 1 131 ? -2.996 -18.431 15.367 1.00 92.44 131 LYS A O 1
ATOM 981 N N . LYS A 1 132 ? -3.055 -17.084 13.556 1.00 90.69 132 LYS A N 1
ATOM 982 C CA . LYS A 1 132 ? -2.529 -15.882 14.224 1.00 90.69 132 LYS A CA 1
ATOM 983 C C . LYS A 1 132 ? -3.605 -15.052 14.917 1.00 90.69 132 LYS A C 1
ATOM 985 O O . LYS A 1 132 ? -3.381 -14.592 16.027 1.00 90.69 132 LYS A O 1
ATOM 990 N N . TYR A 1 133 ? -4.747 -14.886 14.263 1.00 88.44 133 TYR A N 1
ATOM 991 C CA . TYR A 1 133 ? -5.791 -13.933 14.644 1.00 88.44 133 TYR A CA 1
ATOM 992 C C . TYR A 1 133 ? -7.135 -14.604 14.948 1.00 88.44 133 TYR A C 1
ATOM 994 O O . TYR A 1 133 ? -8.074 -13.925 15.340 1.00 88.44 133 TYR A O 1
ATOM 1002 N N . ARG A 1 134 ? -7.223 -15.938 14.821 1.00 89.31 134 ARG A N 1
ATOM 1003 C CA . ARG A 1 134 ? -8.365 -16.753 15.277 1.00 89.31 134 ARG A CA 1
ATOM 1004 C C . ARG A 1 134 ? -9.698 -16.439 14.586 1.00 89.31 134 ARG A C 1
ATOM 1006 O O . ARG A 1 134 ? -10.747 -16.677 15.174 1.00 89.31 134 ARG A O 1
ATOM 1013 N N . PHE A 1 135 ? -9.657 -15.981 13.335 1.00 90.19 135 PHE A N 1
ATOM 1014 C CA . PHE A 1 135 ? -10.853 -15.779 12.517 1.00 90.19 135 PHE A CA 1
ATOM 1015 C C . PHE A 1 135 ? -10.710 -16.364 11.107 1.00 90.19 135 PHE A C 1
ATOM 1017 O O . PHE A 1 135 ? -9.608 -16.475 10.557 1.00 90.19 135 PHE A O 1
ATOM 1024 N N . VAL A 1 136 ? -11.858 -16.675 10.499 1.00 93.25 136 VAL A N 1
ATOM 1025 C CA . VAL A 1 136 ? -11.966 -17.055 9.089 1.00 93.25 136 VAL A CA 1
ATOM 1026 C C . VAL A 1 136 ? -12.300 -15.810 8.275 1.00 93.25 136 VAL A C 1
ATOM 1028 O O . VAL A 1 136 ? -13.322 -15.168 8.489 1.00 93.25 136 VAL A O 1
ATOM 1031 N N . CYS A 1 137 ? -11.428 -15.457 7.333 1.00 93.06 137 CYS A N 1
ATOM 1032 C CA . CYS A 1 137 ? -11.638 -14.292 6.480 1.00 93.06 137 CYS A CA 1
ATOM 1033 C C . CYS A 1 137 ? -12.785 -14.525 5.487 1.00 93.06 137 CYS A C 1
ATOM 1035 O O . CYS A 1 137 ? -12.751 -15.498 4.729 1.00 93.06 137 CYS A O 1
ATOM 1037 N N . ALA A 1 138 ? -13.730 -13.584 5.461 1.00 92.75 138 ALA A N 1
ATOM 1038 C CA . ALA A 1 138 ? -14.885 -13.550 4.563 1.00 92.75 138 ALA A CA 1
ATOM 1039 C C . ALA A 1 138 ? -14.834 -12.372 3.566 1.00 92.75 138 ALA A C 1
ATOM 1041 O O . ALA A 1 138 ? -15.863 -11.956 3.035 1.00 92.75 138 ALA A O 1
ATOM 1042 N N . CYS A 1 139 ? -13.642 -11.818 3.303 1.00 91.19 139 CYS A N 1
ATOM 1043 C CA . CYS A 1 139 ? -13.493 -10.745 2.318 1.00 91.19 139 CYS A CA 1
ATOM 1044 C C . CYS A 1 139 ? -13.918 -11.217 0.913 1.00 91.19 139 CYS A C 1
ATOM 1046 O O . CYS A 1 139 ? -13.901 -12.428 0.655 1.00 91.19 139 CYS A O 1
ATOM 1048 N N . PRO A 1 140 ? -14.212 -10.301 -0.030 1.00 91.69 140 PRO A N 1
ATOM 1049 C CA . PRO A 1 140 ? -14.670 -10.669 -1.371 1.00 91.69 140 PRO A CA 1
ATOM 1050 C C . PRO A 1 140 ? -13.800 -11.732 -2.057 1.00 91.69 140 PRO A C 1
ATOM 1052 O O . PRO A 1 140 ? -14.328 -12.681 -2.625 1.00 91.69 140 PRO A O 1
ATOM 1055 N N . ALA A 1 141 ? -12.471 -11.656 -1.914 1.00 93.31 141 ALA A N 1
ATOM 1056 C CA . ALA A 1 141 ? -11.544 -12.638 -2.483 1.00 93.31 141 ALA A CA 1
ATOM 1057 C C . ALA A 1 141 ? -11.615 -14.031 -1.823 1.00 93.31 141 ALA A C 1
ATOM 1059 O O . ALA A 1 141 ? -11.328 -15.036 -2.468 1.00 93.31 141 ALA A O 1
ATOM 1060 N N . CYS A 1 142 ? -11.940 -14.120 -0.531 1.00 94.44 142 CYS A N 1
ATOM 1061 C CA . CYS A 1 142 ? -12.102 -15.400 0.171 1.00 94.44 142 CYS A CA 1
ATOM 1062 C C . CYS A 1 142 ? -13.494 -16.010 -0.049 1.00 94.44 142 CYS A C 1
ATOM 1064 O O . CYS A 1 142 ? -13.626 -17.235 -0.026 1.00 94.44 142 CYS A O 1
ATOM 1066 N N . SER A 1 143 ? -14.490 -15.163 -0.314 1.00 95.75 143 SER A N 1
ATOM 1067 C CA . SER A 1 143 ? -15.893 -15.529 -0.533 1.00 95.75 143 SER A CA 1
ATOM 1068 C C . SER A 1 143 ? -16.216 -15.896 -1.990 1.00 95.75 143 SER A C 1
ATOM 1070 O O . SER A 1 143 ? -17.361 -16.211 -2.307 1.00 95.75 143 SER A O 1
ATOM 1072 N N . LEU A 1 144 ? -15.219 -15.893 -2.884 1.00 96.44 144 LEU A N 1
ATOM 1073 C CA . LEU A 1 144 ? -15.388 -16.302 -4.279 1.00 96.44 144 LEU A CA 1
ATOM 1074 C C . LEU A 1 144 ? -15.850 -17.769 -4.411 1.00 96.44 144 LEU A C 1
ATOM 1076 O O . LEU A 1 144 ? -15.358 -18.645 -3.683 1.00 96.44 144 LEU A O 1
ATOM 1080 N N . PRO A 1 145 ? -16.697 -18.078 -5.417 1.00 97.00 145 PRO A N 1
ATOM 1081 C CA . PRO A 1 145 ? -17.005 -19.454 -5.799 1.00 97.00 145 PRO A CA 1
ATOM 1082 C C . PRO A 1 145 ? -15.735 -20.261 -6.124 1.00 97.00 145 PRO A C 1
ATOM 1084 O O . PRO A 1 145 ? -14.744 -19.674 -6.568 1.00 97.00 145 PRO A O 1
ATOM 1087 N N . PRO A 1 146 ? -15.740 -21.603 -5.978 1.00 94.56 146 PRO A N 1
ATOM 1088 C CA . PRO A 1 146 ? -14.538 -22.429 -6.131 1.00 94.56 146 PRO A CA 1
ATOM 1089 C C . PRO A 1 146 ? -13.745 -22.192 -7.425 1.00 94.56 146 PRO A C 1
ATOM 1091 O O . PRO A 1 146 ? -12.525 -22.052 -7.366 1.00 94.56 146 PRO A O 1
ATOM 1094 N N . ALA A 1 147 ? -14.420 -22.073 -8.574 1.00 94.69 147 ALA A N 1
ATOM 1095 C CA . ALA A 1 147 ? -13.761 -21.832 -9.859 1.00 94.69 147 ALA A CA 1
ATOM 1096 C C . ALA A 1 147 ? -13.036 -20.472 -9.906 1.00 94.69 147 ALA A C 1
ATOM 1098 O O . ALA A 1 147 ? -11.874 -20.398 -10.305 1.00 94.69 147 ALA A O 1
ATOM 1099 N N . HIS A 1 148 ? -13.682 -19.399 -9.438 1.00 96.25 148 HIS A N 1
ATOM 1100 C CA . HIS A 1 148 ? -13.073 -18.065 -9.381 1.00 96.25 148 HIS A CA 1
ATOM 1101 C C . HIS A 1 148 ? -11.983 -17.974 -8.308 1.00 96.25 148 HIS A C 1
ATOM 1103 O O . HIS A 1 148 ? -10.968 -17.312 -8.518 1.00 96.25 148 HIS A O 1
ATOM 1109 N N . SER A 1 149 ? -12.146 -18.681 -7.186 1.00 96.56 149 SER A N 1
ATOM 1110 C CA . SER A 1 149 ? -11.106 -18.785 -6.161 1.00 96.56 149 SER A CA 1
ATOM 1111 C C . SER A 1 149 ? -9.853 -19.463 -6.706 1.00 96.56 149 SER A C 1
ATOM 1113 O O . SER A 1 149 ? -8.758 -19.016 -6.389 1.00 96.56 149 SER A O 1
ATOM 1115 N N . LEU A 1 150 ? -9.986 -20.507 -7.531 1.00 96.62 150 LEU A N 1
ATOM 1116 C CA . LEU A 1 150 ? -8.831 -21.164 -8.144 1.00 96.62 150 LEU A CA 1
ATOM 1117 C C . LEU A 1 150 ? -8.088 -20.214 -9.091 1.00 96.62 150 LEU A C 1
ATOM 1119 O O . LEU A 1 150 ? -6.863 -20.143 -9.054 1.00 96.62 150 LEU A O 1
ATOM 1123 N N . GLN A 1 151 ? -8.815 -19.444 -9.904 1.00 97.25 151 GLN A N 1
ATOM 1124 C CA . GLN A 1 151 ? -8.204 -18.440 -10.781 1.00 97.25 151 GLN A CA 1
ATOM 1125 C C . GLN A 1 151 ? -7.484 -17.342 -9.985 1.00 97.25 151 GLN A C 1
ATOM 1127 O O . GLN A 1 151 ? -6.365 -16.966 -10.333 1.00 97.25 151 GLN A O 1
ATOM 1132 N N . SER A 1 152 ? -8.093 -16.864 -8.896 1.00 97.44 152 SER A N 1
ATOM 1133 C CA . SER A 1 152 ? -7.464 -15.916 -7.967 1.00 97.44 152 SER A CA 1
ATOM 1134 C C . SER A 1 152 ? -6.194 -16.500 -7.341 1.00 97.44 152 SER A C 1
ATOM 1136 O O . SER A 1 152 ? -5.147 -15.850 -7.332 1.00 97.44 152 SER A O 1
ATOM 1138 N N . ASP A 1 153 ? -6.235 -17.757 -6.897 1.00 97.94 153 ASP A N 1
ATOM 1139 C CA . ASP A 1 153 ? -5.083 -18.447 -6.316 1.00 97.94 153 ASP A CA 1
ATOM 1140 C C . ASP A 1 153 ? -3.936 -18.589 -7.325 1.00 97.94 153 ASP A C 1
ATOM 1142 O O . ASP A 1 153 ? -2.778 -18.342 -6.972 1.00 97.94 153 ASP A O 1
ATOM 1146 N N . LEU A 1 154 ? -4.249 -18.916 -8.584 1.00 97.75 154 LEU A N 1
ATOM 1147 C CA . LEU A 1 154 ? -3.272 -18.978 -9.671 1.00 97.75 154 LEU A CA 1
ATOM 1148 C C . LEU A 1 154 ? -2.621 -17.614 -9.911 1.00 97.75 154 LEU A C 1
ATOM 1150 O O . LEU A 1 154 ? -1.393 -17.530 -9.934 1.00 97.75 154 LEU A O 1
ATOM 1154 N N . ARG A 1 155 ? -3.407 -16.535 -10.026 1.00 97.75 155 ARG A N 1
ATOM 1155 C CA . ARG A 1 155 ? -2.859 -15.179 -10.201 1.00 97.75 155 ARG A CA 1
ATOM 1156 C C . ARG A 1 155 ? -1.964 -14.788 -9.028 1.00 97.75 155 ARG A C 1
ATOM 1158 O O . ARG A 1 155 ? -0.819 -14.398 -9.244 1.00 97.75 155 ARG A O 1
ATOM 1165 N N . ARG A 1 156 ? -2.434 -14.970 -7.790 1.00 97.31 156 ARG A N 1
ATOM 1166 C CA . ARG A 1 156 ? -1.682 -14.646 -6.564 1.00 97.31 156 ARG A CA 1
ATOM 1167 C C . ARG A 1 156 ? -0.353 -15.395 -6.487 1.00 97.31 156 ARG A C 1
ATOM 1169 O O . ARG A 1 156 ? 0.672 -14.769 -6.220 1.00 97.31 156 ARG A O 1
ATOM 1176 N N . CYS A 1 157 ? -0.348 -16.700 -6.768 1.00 97.38 157 CYS A N 1
ATOM 1177 C CA . CYS A 1 157 ? 0.884 -17.493 -6.782 1.00 97.38 157 CYS A CA 1
ATOM 1178 C C . CYS A 1 157 ? 1.844 -17.038 -7.883 1.00 97.38 157 CYS A C 1
ATOM 1180 O O . CYS A 1 157 ? 3.035 -16.877 -7.621 1.00 97.38 157 CYS A O 1
ATOM 1182 N N . THR A 1 158 ? 1.334 -16.789 -9.092 1.00 97.69 158 THR A N 1
ATOM 1183 C CA . THR A 1 158 ? 2.148 -16.330 -10.224 1.00 97.69 158 THR A CA 1
ATOM 1184 C C . THR A 1 158 ? 2.796 -14.980 -9.935 1.00 97.69 158 THR A C 1
ATOM 1186 O O . THR A 1 158 ? 3.996 -14.838 -10.145 1.00 97.69 158 THR A O 1
ATOM 1189 N N . ILE A 1 159 ? 2.065 -14.020 -9.359 1.00 97.19 159 ILE A N 1
ATOM 1190 C CA . ILE A 1 159 ? 2.634 -12.734 -8.919 1.00 97.19 159 ILE A CA 1
ATOM 1191 C C . ILE A 1 159 ? 3.755 -12.966 -7.894 1.00 97.19 159 ILE A C 1
ATOM 1193 O O . ILE A 1 159 ? 4.831 -12.371 -7.994 1.00 97.19 159 ILE A O 1
ATOM 1197 N N . GLY A 1 160 ? 3.537 -13.871 -6.932 1.00 94.44 160 GLY A N 1
ATOM 1198 C CA . GLY A 1 160 ? 4.557 -14.270 -5.962 1.00 94.44 160 GLY A CA 1
ATOM 1199 C C . GLY A 1 160 ? 5.826 -14.816 -6.626 1.00 94.44 160 GLY A C 1
ATOM 1200 O O . GLY A 1 160 ? 6.930 -14.389 -6.284 1.00 94.44 160 GLY A O 1
ATOM 1201 N N . HIS A 1 161 ? 5.679 -15.707 -7.609 1.00 95.31 161 HIS A N 1
ATOM 1202 C CA . HIS A 1 161 ? 6.802 -16.269 -8.362 1.00 95.31 161 HIS A CA 1
ATOM 1203 C C . HIS A 1 161 ? 7.518 -15.218 -9.217 1.00 95.31 161 HIS A C 1
ATOM 1205 O O . HIS A 1 161 ? 8.747 -15.153 -9.170 1.00 95.31 161 HIS A O 1
ATOM 1211 N N . ILE A 1 162 ? 6.788 -14.339 -9.912 1.00 95.50 162 ILE A N 1
ATOM 1212 C CA . ILE A 1 162 ? 7.359 -13.211 -10.666 1.00 95.50 162 ILE A CA 1
ATOM 1213 C C . ILE A 1 162 ? 8.254 -12.363 -9.758 1.00 95.50 162 ILE A C 1
ATOM 1215 O O . ILE A 1 162 ? 9.411 -12.103 -10.088 1.00 95.50 162 ILE A O 1
ATOM 1219 N N . GLY A 1 163 ? 7.764 -12.005 -8.566 1.00 88.00 163 GLY A N 1
ATOM 1220 C CA . GLY A 1 163 ? 8.527 -11.213 -7.601 1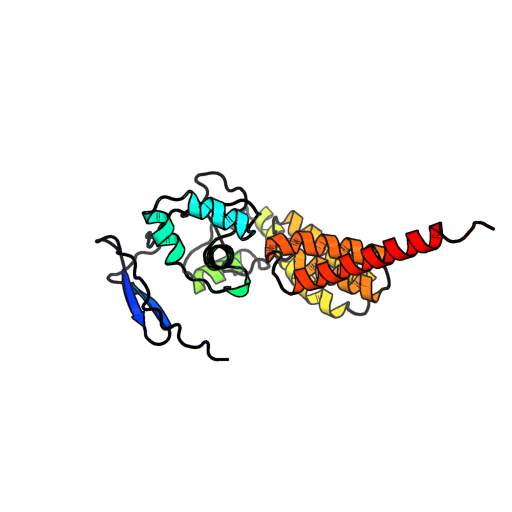.00 88.00 163 GLY A CA 1
ATOM 1221 C C . GLY A 1 163 ? 9.867 -11.845 -7.200 1.00 88.00 163 GLY A C 1
ATOM 1222 O O . GLY A 1 163 ? 10.828 -11.117 -6.931 1.00 88.00 163 GLY A O 1
ATOM 1223 N N . THR A 1 164 ? 9.948 -13.181 -7.181 1.00 89.75 164 THR A N 1
ATOM 1224 C CA . THR A 1 164 ? 11.201 -13.917 -6.942 1.00 89.75 164 THR A CA 1
ATOM 1225 C C . THR A 1 164 ? 12.083 -13.988 -8.191 1.00 89.75 164 THR A C 1
ATOM 1227 O O . THR A 1 164 ? 13.267 -13.651 -8.118 1.00 89.75 164 THR A O 1
ATOM 1230 N N . ALA A 1 165 ? 11.503 -14.332 -9.344 1.00 93.06 165 ALA A N 1
ATOM 1231 C CA . ALA A 1 165 ? 12.208 -14.560 -10.603 1.00 93.06 165 ALA A CA 1
ATOM 1232 C C . ALA A 1 165 ? 12.891 -13.300 -11.154 1.00 93.06 165 ALA A C 1
ATOM 1234 O O . ALA A 1 165 ? 13.991 -13.388 -11.694 1.00 93.06 165 ALA A O 1
ATOM 1235 N N . LEU A 1 166 ? 12.304 -12.114 -10.943 1.00 92.12 166 LEU A N 1
ATOM 1236 C CA . LEU A 1 166 ? 12.886 -10.836 -11.379 1.00 92.12 166 LEU A CA 1
ATOM 1237 C C . LEU A 1 166 ? 14.309 -10.596 -10.850 1.00 92.12 166 LEU A C 1
ATOM 1239 O O . LEU A 1 166 ? 15.078 -9.865 -11.466 1.00 92.12 166 LEU A O 1
ATOM 1243 N N . SER A 1 167 ? 14.685 -11.193 -9.715 1.00 88.31 167 SER A N 1
ATOM 1244 C CA . SER A 1 167 ? 16.042 -11.035 -9.168 1.00 88.31 167 SER A CA 1
ATOM 1245 C C . SER A 1 167 ? 17.099 -11.778 -9.998 1.00 88.31 167 SER A C 1
ATOM 1247 O O . SER A 1 167 ? 18.252 -11.351 -10.039 1.00 88.31 167 SER A O 1
ATOM 1249 N N . SER A 1 168 ? 16.701 -12.846 -10.694 1.00 91.94 168 SER A N 1
ATOM 1250 C CA . SER A 1 168 ? 17.568 -13.632 -11.579 1.00 91.94 168 SER A CA 1
ATOM 1251 C C . SER A 1 168 ? 17.771 -12.977 -12.949 1.00 91.94 168 SER A C 1
ATOM 1253 O O . SER A 1 168 ? 18.747 -13.279 -13.625 1.00 91.94 168 SER A O 1
ATOM 1255 N N . LEU A 1 169 ? 16.896 -12.045 -13.342 1.00 91.62 169 LEU A N 1
ATOM 1256 C CA . LEU A 1 169 ? 16.922 -11.369 -14.646 1.00 91.62 169 LEU A CA 1
ATOM 1257 C C . LEU A 1 169 ? 17.698 -10.042 -14.640 1.00 91.62 169 LEU A C 1
ATOM 1259 O O . LEU A 1 169 ? 17.608 -9.264 -15.579 1.00 91.62 169 LEU A O 1
ATOM 1263 N N . LYS A 1 170 ? 18.485 -9.749 -13.598 1.00 82.50 170 LYS A N 1
ATOM 1264 C CA . LYS A 1 170 ? 19.199 -8.462 -13.452 1.00 82.50 170 LYS A CA 1
ATOM 1265 C C . LYS A 1 170 ? 20.137 -8.097 -14.619 1.00 82.50 170 LYS A C 1
ATOM 1267 O O . LYS A 1 170 ? 20.475 -6.928 -14.761 1.00 82.50 170 LYS A O 1
ATOM 1272 N N . HIS A 1 171 ? 20.579 -9.083 -15.400 1.00 88.38 171 HIS A N 1
ATOM 1273 C CA . HIS A 1 171 ? 21.456 -8.905 -16.564 1.00 88.38 171 HIS A CA 1
ATOM 1274 C C . HIS A 1 171 ? 20.709 -8.971 -17.904 1.00 88.38 171 HIS A C 1
ATOM 1276 O O . HIS A 1 171 ? 21.330 -8.794 -18.945 1.00 88.38 171 HIS A O 1
ATOM 1282 N N . ASP A 1 172 ? 19.398 -9.205 -17.877 1.00 95.31 172 ASP A N 1
ATOM 1283 C CA . ASP A 1 172 ? 18.526 -9.206 -19.048 1.00 95.31 172 ASP A CA 1
ATOM 1284 C C . ASP A 1 172 ? 17.405 -8.179 -18.823 1.00 95.31 172 ASP A C 1
ATOM 1286 O O . ASP A 1 172 ? 16.319 -8.514 -18.330 1.00 95.31 172 ASP A O 1
ATOM 1290 N N . PRO A 1 173 ? 17.676 -6.892 -19.101 1.00 94.69 173 PRO A N 1
ATOM 1291 C CA . PRO A 1 173 ? 16.733 -5.827 -18.796 1.00 94.69 173 PRO A CA 1
ATOM 1292 C C . PRO A 1 173 ? 15.437 -5.941 -19.604 1.00 94.69 173 PRO A C 1
ATOM 1294 O O . PRO A 1 173 ? 14.378 -5.576 -19.093 1.00 94.69 173 PRO A O 1
ATOM 1297 N N . VAL A 1 174 ? 15.492 -6.490 -20.822 1.00 95.44 174 VAL A N 1
ATOM 1298 C CA . VAL A 1 174 ? 14.312 -6.674 -21.677 1.00 95.44 174 VAL A CA 1
ATOM 1299 C C . VAL A 1 174 ? 13.389 -7.724 -21.067 1.00 95.44 174 VAL A C 1
ATOM 1301 O O . VAL A 1 174 ? 12.219 -7.433 -20.813 1.00 95.44 174 VAL A O 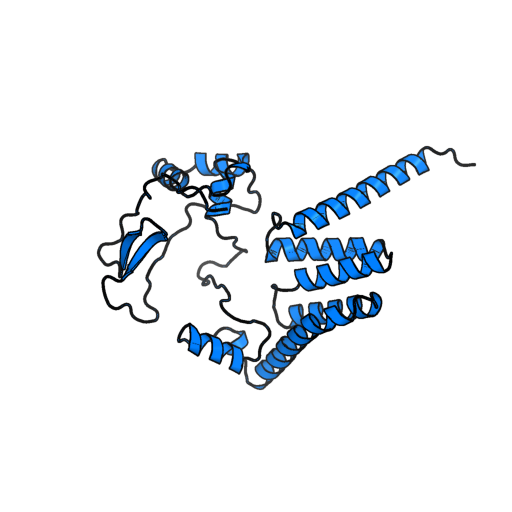1
ATOM 1304 N N . ALA A 1 175 ? 13.912 -8.912 -20.741 1.00 96.75 175 ALA A N 1
ATOM 1305 C CA . ALA A 1 175 ? 13.109 -9.956 -20.109 1.00 96.75 175 ALA A CA 1
ATOM 1306 C C . ALA A 1 175 ? 12.582 -9.524 -18.732 1.00 96.75 175 ALA A C 1
ATOM 1308 O O . ALA A 1 175 ? 11.452 -9.855 -18.367 1.00 96.75 175 ALA A O 1
ATOM 1309 N N . LEU A 1 176 ? 13.370 -8.757 -17.969 1.00 97.56 176 LEU A N 1
ATOM 1310 C CA . LEU A 1 176 ? 12.949 -8.224 -16.674 1.00 97.56 176 LEU A CA 1
ATOM 1311 C C . LEU A 1 176 ? 11.758 -7.271 -16.820 1.00 97.56 176 LEU A C 1
ATOM 1313 O O . LEU A 1 176 ? 10.773 -7.417 -16.093 1.00 97.56 176 LEU A O 1
ATOM 1317 N N . ILE A 1 177 ? 11.824 -6.320 -17.756 1.00 97.31 177 ILE A N 1
ATOM 1318 C CA . ILE A 1 177 ? 10.733 -5.369 -18.010 1.00 97.31 177 ILE A CA 1
ATOM 1319 C C . ILE A 1 177 ? 9.473 -6.108 -18.469 1.00 97.31 177 ILE A C 1
ATOM 1321 O O . ILE A 1 177 ? 8.391 -5.833 -17.949 1.00 97.31 177 ILE A O 1
ATOM 1325 N N . GLU A 1 178 ? 9.590 -7.070 -19.387 1.00 97.81 178 GLU A N 1
ATOM 1326 C CA . GLU A 1 178 ? 8.437 -7.850 -19.854 1.00 97.81 178 GLU A CA 1
ATOM 1327 C C . GLU A 1 178 ? 7.798 -8.669 -18.729 1.00 97.81 178 GLU A C 1
ATOM 1329 O O . GLU A 1 178 ? 6.575 -8.663 -18.562 1.00 97.81 178 GLU A O 1
ATOM 1334 N N . LEU A 1 179 ? 8.605 -9.303 -17.878 1.00 98.00 179 LEU A N 1
ATOM 1335 C CA . LEU A 1 179 ? 8.086 -10.040 -16.731 1.00 98.00 179 LEU A CA 1
ATOM 1336 C C . LEU A 1 179 ? 7.440 -9.108 -15.688 1.00 98.00 179 LEU A C 1
ATOM 1338 O O . LEU A 1 179 ? 6.424 -9.456 -15.083 1.00 98.00 179 LEU A O 1
ATOM 1342 N N . ALA A 1 180 ? 7.983 -7.903 -15.496 1.00 97.69 180 ALA A N 1
ATOM 1343 C CA . ALA A 1 180 ? 7.384 -6.891 -14.630 1.00 97.69 180 ALA A CA 1
ATOM 1344 C C . ALA A 1 180 ? 6.027 -6.405 -15.171 1.00 97.69 180 ALA A C 1
ATOM 1346 O O . ALA A 1 180 ? 5.080 -6.287 -14.391 1.00 97.69 180 ALA A O 1
ATOM 1347 N N . LYS A 1 181 ? 5.892 -6.196 -16.491 1.00 98.12 181 LYS A N 1
ATOM 1348 C CA . LYS A 1 181 ? 4.609 -5.868 -17.144 1.00 98.12 181 LYS A CA 1
ATOM 1349 C C . LYS A 1 181 ? 3.562 -6.958 -16.910 1.00 98.12 181 LYS A C 1
ATOM 1351 O O . LYS A 1 181 ? 2.436 -6.641 -16.536 1.00 98.12 181 LYS A O 1
ATOM 1356 N N . GLN A 1 182 ? 3.937 -8.230 -17.059 1.00 98.12 182 GLN A N 1
ATOM 1357 C CA . GLN A 1 182 ? 3.039 -9.357 -16.774 1.00 98.12 182 GLN A CA 1
ATOM 1358 C C . GLN A 1 182 ? 2.587 -9.362 -15.309 1.00 98.12 182 GLN A C 1
ATOM 1360 O O . GLN A 1 182 ? 1.405 -9.545 -15.021 1.00 98.12 182 GLN A O 1
ATOM 1365 N N . GLY A 1 183 ? 3.508 -9.109 -14.375 1.00 97.94 183 GLY A N 1
ATOM 1366 C CA . GLY A 1 183 ? 3.177 -9.000 -12.955 1.00 97.94 183 GLY A CA 1
ATOM 1367 C C . GLY A 1 183 ? 2.210 -7.851 -12.654 1.00 97.94 183 GLY A C 1
ATOM 1368 O O . GLY A 1 183 ? 1.283 -8.036 -11.868 1.00 97.94 183 GLY A O 1
ATOM 1369 N N . LEU A 1 184 ? 2.381 -6.694 -13.304 1.00 97.94 184 LEU A N 1
ATOM 1370 C CA . LEU A 1 184 ? 1.475 -5.549 -13.165 1.00 97.94 184 LEU A CA 1
ATOM 1371 C C . LEU A 1 184 ? 0.072 -5.865 -13.689 1.00 97.94 184 LEU A C 1
ATOM 1373 O O . LEU A 1 184 ? -0.899 -5.615 -12.981 1.00 97.94 184 LEU A O 1
ATOM 1377 N N . ALA A 1 185 ? -0.032 -6.487 -14.866 1.00 98.00 185 ALA A N 1
ATOM 1378 C CA . ALA A 1 185 ? -1.316 -6.909 -15.423 1.00 98.00 185 ALA A CA 1
ATOM 1379 C C . ALA A 1 185 ? -2.035 -7.922 -14.512 1.00 98.00 185 ALA A C 1
ATOM 1381 O O . ALA A 1 185 ? -3.250 -7.859 -14.330 1.00 98.00 185 ALA A O 1
ATOM 1382 N N . LEU A 1 186 ? -1.290 -8.838 -13.883 1.00 98.12 186 LEU A N 1
ATOM 1383 C CA . LEU A 1 186 ? -1.853 -9.789 -12.922 1.00 98.12 186 LEU A CA 1
ATOM 1384 C C . LEU A 1 186 ? -2.310 -9.115 -11.621 1.00 98.12 186 LEU A C 1
ATOM 1386 O O . LEU A 1 186 ? -3.349 -9.499 -11.087 1.00 98.12 186 LEU A O 1
ATOM 1390 N N . LEU A 1 187 ? -1.563 -8.130 -11.106 1.00 97.12 187 LEU A N 1
ATOM 1391 C CA . LEU A 1 187 ? -1.970 -7.339 -9.936 1.00 97.12 187 LEU A CA 1
ATOM 1392 C C . LEU A 1 187 ? -3.253 -6.553 -10.216 1.00 97.12 187 LEU A C 1
ATOM 1394 O O . LEU A 1 187 ? -4.140 -6.505 -9.366 1.00 97.12 187 LEU A O 1
ATOM 1398 N N . GLU A 1 188 ? -3.368 -5.972 -11.407 1.00 95.75 188 GLU A N 1
ATOM 1399 C CA . GLU A 1 188 ? -4.571 -5.276 -11.855 1.00 95.75 188 GLU A CA 1
ATOM 1400 C C . GLU A 1 188 ? -5.770 -6.218 -11.961 1.00 95.75 188 GLU A C 1
ATOM 1402 O O . GLU A 1 188 ? -6.789 -5.974 -11.317 1.00 95.75 188 GLU A O 1
ATOM 1407 N N . ALA A 1 189 ? -5.621 -7.346 -12.659 1.00 96.12 189 ALA A N 1
ATOM 1408 C CA . ALA A 1 189 ? -6.676 -8.349 -12.795 1.00 96.12 189 ALA A CA 1
ATOM 1409 C C . ALA A 1 189 ? -7.113 -8.969 -11.453 1.00 96.12 189 ALA A C 1
ATOM 1411 O O . ALA A 1 189 ? -8.239 -9.446 -11.325 1.00 96.12 189 ALA A O 1
ATOM 1412 N N . GLU A 1 190 ? -6.229 -8.995 -10.453 1.00 96.19 190 GLU A N 1
ATOM 1413 C CA . GLU A 1 190 ? -6.536 -9.488 -9.107 1.00 96.19 190 GLU A CA 1
ATOM 1414 C C . GLU A 1 190 ? -7.113 -8.405 -8.177 1.00 96.19 190 GLU A C 1
ATOM 1416 O O . GLU A 1 190 ? -7.529 -8.721 -7.061 1.00 96.19 190 GLU A O 1
ATOM 1421 N N . GLY A 1 191 ? -7.145 -7.141 -8.611 1.00 92.94 191 GLY A N 1
ATOM 1422 C CA . GLY A 1 191 ? -7.608 -6.020 -7.791 1.00 92.94 191 GLY A CA 1
ATOM 1423 C C . GLY A 1 191 ? -6.659 -5.681 -6.638 1.00 92.94 191 GLY A C 1
ATOM 1424 O O . GLY A 1 191 ? -7.099 -5.241 -5.580 1.00 92.94 191 GLY A O 1
ATOM 1425 N N . LEU A 1 192 ? -5.354 -5.923 -6.804 1.00 91.62 192 LEU A N 1
ATOM 1426 C CA . LEU A 1 192 ? -4.336 -5.592 -5.808 1.00 91.62 192 LEU A CA 1
ATOM 1427 C C . LEU A 1 192 ? -3.614 -4.300 -6.200 1.00 91.62 192 LEU A C 1
ATOM 1429 O O . LEU A 1 192 ? -2.934 -4.237 -7.228 1.00 91.62 192 LEU A O 1
ATOM 1433 N N . ALA A 1 193 ? -3.759 -3.272 -5.361 1.00 85.81 193 ALA A N 1
ATOM 1434 C CA . ALA A 1 193 ? -2.981 -2.039 -5.465 1.00 85.81 193 ALA A CA 1
ATOM 1435 C C . ALA A 1 193 ? -1.542 -2.251 -4.968 1.00 85.81 193 ALA A C 1
ATOM 1437 O O . ALA A 1 193 ? -0.599 -1.883 -5.655 1.00 85.81 193 ALA A O 1
ATOM 1438 N N . ILE A 1 194 ? -1.378 -2.928 -3.825 1.00 88.00 194 ILE A N 1
ATOM 1439 C CA . ILE A 1 194 ? -0.076 -3.168 -3.184 1.00 88.00 194 ILE A CA 1
ATOM 1440 C C . ILE A 1 194 ? 0.829 -4.046 -4.060 1.00 88.00 194 ILE A C 1
ATOM 1442 O O . ILE A 1 194 ? 0.443 -5.146 -4.469 1.00 88.00 194 ILE A O 1
ATOM 1446 N N . GLY A 1 195 ? 2.074 -3.605 -4.254 1.00 90.88 195 GLY A N 1
ATOM 1447 C CA . GLY A 1 195 ? 3.125 -4.323 -4.971 1.00 90.88 195 GLY A CA 1
ATOM 1448 C C . GLY A 1 195 ? 3.355 -3.844 -6.404 1.00 90.88 195 GLY A C 1
ATOM 1449 O O . GLY A 1 195 ? 4.319 -4.296 -7.032 1.00 90.88 195 GLY A O 1
ATOM 1450 N N . ARG A 1 196 ? 2.529 -2.925 -6.921 1.00 95.56 196 ARG A N 1
ATOM 1451 C CA . ARG A 1 196 ? 2.707 -2.340 -8.257 1.00 95.56 196 ARG A CA 1
ATOM 1452 C C . ARG A 1 196 ? 3.939 -1.443 -8.288 1.00 95.56 196 ARG A C 1
ATOM 1454 O O . ARG A 1 196 ? 4.750 -1.564 -9.209 1.00 95.56 196 ARG A O 1
ATOM 1461 N N . SER A 1 197 ? 4.140 -0.637 -7.244 1.00 95.25 197 SER A N 1
ATOM 1462 C CA . SER A 1 197 ? 5.312 0.227 -7.068 1.00 95.25 197 SER A CA 1
ATOM 1463 C C . SER A 1 197 ? 6.614 -0.572 -7.184 1.00 95.25 197 SER A C 1
ATOM 1465 O O . SER A 1 197 ? 7.492 -0.246 -7.981 1.00 95.25 197 SER A O 1
ATOM 1467 N N . ARG A 1 198 ? 6.707 -1.717 -6.498 1.00 94.00 198 ARG A N 1
ATOM 1468 C CA . ARG A 1 198 ? 7.880 -2.599 -6.548 1.00 94.00 198 ARG A CA 1
ATOM 1469 C C . ARG A 1 198 ? 8.179 -3.103 -7.960 1.00 94.00 198 ARG A C 1
ATOM 1471 O O . ARG A 1 198 ? 9.351 -3.161 -8.335 1.00 94.00 198 ARG A O 1
ATOM 1478 N N . LEU A 1 199 ? 7.167 -3.511 -8.727 1.00 96.81 199 LEU A N 1
ATOM 1479 C CA . LEU A 1 199 ? 7.368 -3.994 -10.098 1.00 96.81 199 LEU A CA 1
ATOM 1480 C C . LEU A 1 199 ? 7.781 -2.858 -11.038 1.00 96.81 199 LEU A C 1
ATOM 1482 O O . LEU A 1 199 ? 8.741 -3.023 -11.793 1.00 96.81 199 LEU A O 1
ATOM 1486 N N . ALA A 1 200 ? 7.127 -1.699 -10.939 1.00 97.38 200 ALA A N 1
ATOM 1487 C CA . ALA A 1 200 ? 7.491 -0.512 -11.707 1.00 97.38 200 ALA A CA 1
ATOM 1488 C C . ALA A 1 200 ? 8.925 -0.056 -11.396 1.00 97.38 200 ALA A C 1
ATOM 1490 O O . ALA A 1 200 ? 9.694 0.213 -12.314 1.00 97.38 200 ALA A O 1
ATOM 1491 N N . HIS A 1 201 ? 9.338 -0.087 -10.125 1.00 96.31 201 HIS A N 1
ATOM 1492 C CA . HIS A 1 201 ? 10.707 0.243 -9.729 1.00 96.31 201 HIS A CA 1
ATOM 1493 C C . HIS A 1 201 ? 11.742 -0.719 -10.331 1.00 96.31 201 HIS A C 1
ATOM 1495 O O . HIS A 1 201 ? 12.814 -0.307 -10.775 1.00 96.31 201 HIS A O 1
ATOM 1501 N N . ARG A 1 202 ? 11.434 -2.023 -10.376 1.00 96.12 202 ARG A N 1
ATOM 1502 C CA . ARG A 1 202 ? 12.312 -3.025 -11.004 1.00 96.12 202 ARG A CA 1
ATOM 1503 C C . ARG A 1 202 ? 12.457 -2.769 -12.504 1.00 96.12 202 ARG A C 1
ATOM 1505 O O . ARG A 1 202 ? 13.581 -2.806 -12.998 1.00 96.12 202 ARG A O 1
ATOM 1512 N N . ALA A 1 203 ? 11.358 -2.466 -13.192 1.00 97.44 203 ALA A N 1
ATOM 1513 C CA . ALA A 1 203 ? 11.371 -2.123 -14.611 1.00 97.44 203 ALA A CA 1
ATOM 1514 C C . ALA A 1 203 ? 12.132 -0.813 -14.887 1.00 97.44 203 ALA A C 1
ATOM 1516 O O . ALA A 1 203 ? 12.951 -0.774 -15.801 1.00 97.44 203 ALA A O 1
ATOM 1517 N N . TYR A 1 204 ? 11.953 0.212 -14.047 1.00 97.00 204 TYR A N 1
ATOM 1518 C CA . TYR A 1 204 ? 12.724 1.458 -14.099 1.00 97.00 204 TYR A CA 1
ATOM 1519 C C . TYR A 1 204 ? 14.228 1.191 -14.029 1.00 97.00 204 TYR A C 1
ATOM 1521 O O . TYR A 1 204 ? 14.979 1.582 -14.920 1.00 97.00 204 TYR A O 1
ATOM 1529 N N . ARG A 1 205 ? 14.679 0.455 -13.007 1.00 94.81 205 ARG A N 1
ATOM 1530 C CA . ARG A 1 205 ? 16.104 0.139 -12.845 1.00 94.81 205 ARG A CA 1
ATOM 1531 C C . ARG A 1 205 ? 16.661 -0.678 -14.010 1.00 94.81 205 ARG A C 1
ATOM 1533 O O . ARG A 1 205 ? 17.812 -0.479 -14.384 1.00 94.81 205 ARG A O 1
ATOM 1540 N N . ALA A 1 206 ? 15.868 -1.585 -14.574 1.00 96.06 206 ALA A N 1
ATOM 1541 C CA . ALA A 1 206 ? 16.262 -2.346 -15.753 1.00 96.06 206 ALA A CA 1
ATOM 1542 C C . ALA A 1 206 ? 16.408 -1.456 -16.996 1.00 96.06 206 ALA A C 1
ATOM 1544 O O . ALA A 1 206 ? 17.393 -1.594 -17.716 1.00 96.06 206 ALA A O 1
ATOM 1545 N N . ALA A 1 207 ? 15.494 -0.505 -17.210 1.00 95.62 207 ALA A N 1
ATOM 1546 C CA . ALA A 1 207 ? 15.587 0.455 -18.309 1.00 95.62 207 ALA A CA 1
ATOM 1547 C C . ALA A 1 207 ? 16.838 1.342 -18.191 1.00 95.62 207 ALA A C 1
ATOM 1549 O O . ALA A 1 207 ? 17.535 1.555 -19.182 1.00 95.62 207 ALA A O 1
ATOM 1550 N N . VAL A 1 208 ? 17.189 1.759 -16.968 1.00 93.00 208 VAL A N 1
ATOM 1551 C CA . VAL A 1 208 ? 18.431 2.502 -16.701 1.00 93.00 208 VAL A CA 1
ATOM 1552 C C . VAL A 1 208 ? 19.658 1.667 -17.072 1.00 93.00 208 VAL A C 1
ATOM 1554 O O . VAL A 1 208 ? 20.552 2.162 -17.752 1.00 93.00 208 VAL A O 1
ATOM 1557 N N . VAL A 1 209 ? 19.697 0.391 -16.671 1.00 91.81 209 VAL A N 1
ATOM 1558 C CA . VAL A 1 209 ? 20.796 -0.532 -17.020 1.00 91.81 209 VAL A CA 1
ATOM 1559 C C . VAL A 1 209 ? 20.885 -0.768 -18.531 1.00 91.81 209 VAL A C 1
ATOM 1561 O O . VAL A 1 209 ? 21.986 -0.898 -19.057 1.00 91.81 209 VAL A O 1
ATOM 1564 N N . ALA A 1 210 ? 19.751 -0.788 -19.234 1.00 93.50 210 ALA A N 1
ATOM 1565 C CA . ALA A 1 210 ? 19.706 -0.906 -20.690 1.00 93.50 210 ALA A CA 1
ATOM 1566 C C . ALA A 1 210 ? 20.147 0.372 -21.429 1.00 93.50 210 ALA A C 1
ATOM 1568 O O . ALA A 1 210 ? 20.314 0.335 -22.645 1.00 93.50 210 ALA A O 1
ATOM 1569 N N . GLY A 1 211 ? 20.304 1.501 -20.728 1.00 92.12 211 GLY A N 1
ATOM 1570 C CA . GLY A 1 211 ? 20.547 2.804 -21.351 1.00 92.12 211 GLY A CA 1
ATOM 1571 C C . GLY A 1 211 ? 19.329 3.370 -22.094 1.00 92.12 211 GLY A C 1
ATOM 1572 O O . GLY A 1 211 ? 19.461 4.349 -22.828 1.00 92.12 211 GLY A O 1
ATOM 1573 N N . ASP A 1 212 ? 18.143 2.786 -21.902 1.00 93.56 212 ASP A N 1
ATOM 1574 C CA . ASP A 1 212 ? 16.904 3.242 -22.529 1.00 93.56 212 ASP A CA 1
ATOM 1575 C C . ASP A 1 212 ? 16.308 4.392 -21.710 1.00 93.56 212 ASP A C 1
ATOM 1577 O O . ASP A 1 212 ? 15.613 4.199 -20.705 1.00 93.56 212 ASP A O 1
ATOM 1581 N N . ARG A 1 213 ? 16.625 5.622 -22.123 1.00 90.44 213 ARG A N 1
ATOM 1582 C CA . ARG A 1 213 ? 16.199 6.837 -21.420 1.00 90.44 213 ARG A CA 1
ATOM 1583 C C . ARG A 1 213 ? 14.685 7.028 -21.449 1.00 90.44 213 ARG A C 1
ATOM 1585 O O . ARG A 1 213 ? 14.125 7.469 -20.448 1.00 90.44 213 ARG A O 1
ATOM 1592 N N . GLU A 1 214 ? 14.034 6.727 -22.569 1.00 92.31 214 GLU A N 1
ATOM 1593 C CA . GLU A 1 214 ? 12.588 6.907 -22.710 1.00 92.31 214 GLU A CA 1
ATOM 1594 C C . GLU A 1 214 ? 11.844 5.935 -21.793 1.00 92.31 214 GLU A C 1
ATOM 1596 O O . GLU A 1 214 ? 11.022 6.360 -20.975 1.00 92.31 214 GLU A O 1
ATOM 1601 N N . ALA A 1 215 ? 12.216 4.652 -21.831 1.00 94.38 215 ALA A N 1
ATOM 1602 C CA . ALA A 1 215 ? 11.646 3.656 -20.934 1.00 94.38 215 ALA A CA 1
ATOM 1603 C C . ALA A 1 215 ? 11.961 3.964 -19.463 1.00 94.38 215 ALA A C 1
ATOM 1605 O O . ALA A 1 215 ? 11.105 3.754 -18.605 1.00 94.38 215 ALA A O 1
ATOM 1606 N N . SER A 1 216 ? 13.150 4.494 -19.155 1.00 95.19 216 SER A N 1
ATOM 1607 C CA . SER A 1 216 ? 13.516 4.880 -17.786 1.00 95.19 216 SER A CA 1
ATOM 1608 C C . SER A 1 216 ? 12.575 5.949 -17.234 1.00 95.19 216 SER A C 1
ATOM 1610 O O . SER A 1 216 ? 12.028 5.768 -16.150 1.00 95.19 216 SER A O 1
ATOM 1612 N N . VAL A 1 217 ? 12.330 7.028 -17.983 1.00 94.19 217 VAL A N 1
ATOM 1613 C CA . VAL A 1 217 ? 11.412 8.098 -17.553 1.00 94.19 217 VAL A CA 1
ATOM 1614 C C . VAL A 1 217 ? 9.983 7.568 -17.425 1.00 94.19 217 VAL A C 1
ATOM 1616 O O . VAL A 1 217 ? 9.328 7.806 -16.412 1.00 94.19 217 VAL A O 1
ATOM 1619 N N . ALA A 1 218 ? 9.514 6.782 -18.399 1.00 96.06 218 ALA A N 1
ATOM 1620 C CA . ALA A 1 218 ? 8.170 6.209 -18.365 1.00 96.06 218 ALA A CA 1
ATOM 1621 C C . ALA A 1 218 ? 7.950 5.292 -17.146 1.00 96.06 218 ALA A C 1
ATOM 1623 O O . ALA A 1 218 ? 6.919 5.368 -16.473 1.00 96.06 218 ALA A O 1
ATOM 1624 N N . TRP A 1 219 ? 8.918 4.427 -16.832 1.00 98.00 219 TRP A N 1
ATOM 1625 C CA . TRP A 1 219 ? 8.828 3.534 -15.678 1.00 98.00 219 TRP A CA 1
ATOM 1626 C C . TRP A 1 219 ? 9.033 4.247 -14.343 1.00 98.00 219 TRP A C 1
ATOM 1628 O O . TRP A 1 219 ? 8.397 3.855 -13.365 1.00 98.00 219 TRP A O 1
ATOM 1638 N N . ALA A 1 220 ? 9.863 5.291 -14.297 1.00 97.75 220 ALA A N 1
ATOM 1639 C CA . ALA A 1 220 ? 9.990 6.150 -13.124 1.00 97.75 220 ALA A CA 1
ATOM 1640 C C . ALA A 1 220 ? 8.659 6.844 -12.804 1.00 97.75 220 ALA A C 1
ATOM 1642 O O . ALA A 1 220 ? 8.210 6.782 -11.664 1.00 97.75 220 ALA A O 1
ATOM 1643 N N . GLY A 1 221 ? 7.973 7.396 -13.811 1.00 96.56 221 GLY A N 1
ATOM 1644 C CA . GLY A 1 221 ? 6.642 7.989 -13.641 1.00 96.56 221 GLY A CA 1
ATOM 1645 C C . GLY A 1 221 ? 5.619 6.997 -13.077 1.00 96.56 221 GLY A C 1
ATOM 1646 O O . GLY A 1 221 ? 4.946 7.297 -12.094 1.00 96.56 221 GLY A O 1
ATOM 1647 N N . LYS A 1 222 ? 5.567 5.769 -13.617 1.00 97.31 222 LYS A N 1
ATOM 1648 C CA . LYS A 1 222 ? 4.705 4.700 -13.071 1.00 97.31 222 LYS A CA 1
ATOM 1649 C C . LYS A 1 222 ? 5.069 4.317 -11.639 1.00 97.31 222 LYS A C 1
ATOM 1651 O O . LYS A 1 222 ? 4.186 4.038 -10.833 1.00 97.31 222 LYS A O 1
ATOM 1656 N N . PHE A 1 223 ? 6.363 4.254 -11.323 1.00 97.88 223 PHE A N 1
ATOM 1657 C CA . PHE A 1 223 ? 6.806 3.989 -9.959 1.00 97.88 223 PHE A CA 1
ATOM 1658 C C . PHE A 1 223 ? 6.306 5.069 -9.003 1.00 97.88 223 PHE A C 1
ATOM 1660 O O . PHE A 1 223 ? 5.739 4.710 -7.977 1.00 97.88 223 PHE A O 1
ATOM 1667 N N . LEU A 1 224 ? 6.481 6.347 -9.347 1.00 96.06 224 LEU A N 1
ATOM 1668 C CA . LEU A 1 224 ? 6.039 7.470 -8.523 1.00 96.06 224 LEU A CA 1
ATOM 1669 C C . LEU A 1 224 ? 4.523 7.414 -8.306 1.00 96.06 224 LEU A C 1
ATOM 1671 O O . LEU A 1 224 ? 4.080 7.405 -7.162 1.00 96.06 224 LEU A O 1
ATOM 1675 N N . GLU A 1 225 ? 3.732 7.233 -9.367 1.00 93.81 225 GLU A N 1
ATOM 1676 C CA . GLU A 1 225 ? 2.273 7.099 -9.250 1.00 93.81 225 GLU A CA 1
ATOM 1677 C C . GLU A 1 225 ? 1.867 5.991 -8.261 1.00 93.81 225 GLU A C 1
ATOM 1679 O O . GLU A 1 225 ? 1.048 6.203 -7.366 1.00 93.81 225 GLU A O 1
ATOM 1684 N N . PHE A 1 226 ? 2.444 4.794 -8.397 1.00 95.31 226 PHE A N 1
ATOM 1685 C CA . PHE A 1 226 ? 2.093 3.673 -7.526 1.00 95.31 226 PHE A CA 1
ATOM 1686 C C . PHE A 1 226 ? 2.642 3.831 -6.107 1.00 95.31 226 PHE A C 1
ATOM 1688 O O . PHE A 1 226 ? 1.965 3.478 -5.147 1.00 95.31 226 PHE A O 1
ATOM 1695 N N . ASN A 1 227 ? 3.864 4.340 -5.949 1.00 93.62 227 ASN A N 1
ATOM 1696 C CA . ASN A 1 227 ? 4.509 4.450 -4.646 1.00 93.62 227 ASN A CA 1
ATOM 1697 C C . ASN A 1 227 ? 3.905 5.576 -3.800 1.00 93.62 227 ASN A C 1
ATOM 1699 O O . ASN A 1 227 ? 3.778 5.385 -2.596 1.00 93.62 227 ASN A O 1
ATOM 1703 N N . ALA A 1 228 ? 3.428 6.666 -4.415 1.00 87.75 228 ALA A N 1
ATOM 1704 C CA . ALA A 1 228 ? 2.640 7.684 -3.719 1.00 87.75 228 ALA A CA 1
ATOM 1705 C C . ALA A 1 228 ? 1.421 7.073 -3.008 1.00 87.75 228 ALA A C 1
ATOM 1707 O O . ALA A 1 228 ? 1.151 7.414 -1.863 1.00 87.75 228 ALA A O 1
ATOM 1708 N N . ARG A 1 229 ? 0.730 6.121 -3.654 1.00 85.25 229 ARG A N 1
ATOM 1709 C CA . ARG A 1 229 ? -0.422 5.417 -3.063 1.00 85.25 229 ARG A CA 1
ATOM 1710 C C . ARG A 1 229 ? -0.021 4.340 -2.052 1.00 85.25 229 ARG A C 1
ATOM 1712 O O . ARG A 1 229 ? -0.719 4.131 -1.069 1.00 85.25 229 ARG A O 1
ATOM 1719 N N . GLU A 1 230 ? 1.059 3.606 -2.316 1.00 86.69 230 GLU A N 1
ATOM 1720 C CA . GLU A 1 230 ? 1.454 2.453 -1.492 1.00 86.69 230 GLU A CA 1
ATOM 1721 C C . GLU A 1 230 ? 2.244 2.833 -0.229 1.00 86.69 230 GLU A C 1
ATOM 1723 O O . GLU A 1 230 ? 2.053 2.205 0.811 1.00 86.69 230 GLU A O 1
ATOM 1728 N N . GLU A 1 231 ? 3.148 3.813 -0.318 1.00 82.56 231 GLU A N 1
ATOM 1729 C CA . GLU A 1 231 ? 4.069 4.202 0.765 1.00 82.56 231 GLU A CA 1
ATOM 1730 C C . GLU A 1 231 ? 4.100 5.720 1.040 1.00 82.56 231 GLU A C 1
ATOM 1732 O O . GLU A 1 231 ? 4.688 6.138 2.037 1.00 82.56 231 GLU A O 1
ATOM 1737 N N . GLY A 1 232 ? 3.463 6.541 0.197 1.00 79.69 232 GLY A N 1
ATOM 1738 C CA . GLY A 1 232 ? 3.438 8.000 0.329 1.00 79.69 232 GLY A CA 1
ATOM 1739 C C . GLY A 1 232 ? 4.597 8.709 -0.379 1.00 79.69 232 GLY A C 1
ATOM 1740 O O . GLY A 1 232 ? 5.660 8.139 -0.625 1.00 79.69 232 GLY A O 1
ATOM 1741 N N . ILE A 1 233 ? 4.407 9.995 -0.686 1.00 80.81 233 ILE A N 1
ATOM 1742 C CA . ILE A 1 233 ? 5.405 10.831 -1.385 1.00 80.81 233 ILE A CA 1
ATOM 1743 C C . ILE A 1 233 ? 6.674 11.095 -0.557 1.00 80.81 233 ILE A C 1
ATOM 1745 O O . ILE A 1 233 ? 7.734 11.409 -1.097 1.00 80.81 233 ILE A O 1
ATOM 1749 N N . GLU A 1 234 ? 6.597 10.928 0.763 1.00 77.69 234 GLU A N 1
ATOM 1750 C CA . GLU A 1 234 ? 7.735 11.114 1.669 1.00 77.69 234 GLU A CA 1
ATOM 1751 C C . GLU A 1 234 ? 8.649 9.880 1.747 1.00 77.69 234 GLU A C 1
ATOM 1753 O O . GLU A 1 234 ? 9.770 9.956 2.283 1.00 77.69 234 GLU A O 1
ATOM 1758 N N . ALA A 1 235 ? 8.212 8.750 1.169 1.00 79.75 235 ALA A N 1
ATOM 1759 C CA . ALA A 1 235 ? 8.991 7.525 1.110 1.00 79.75 235 ALA A CA 1
ATOM 1760 C C . ALA A 1 235 ? 10.376 7.800 0.506 1.00 79.75 235 ALA A C 1
ATOM 1762 O O . ALA A 1 235 ? 10.541 8.485 -0.505 1.00 79.75 235 ALA A O 1
ATOM 1763 N N . SER A 1 236 ? 11.415 7.268 1.153 1.00 81.94 236 SER A N 1
ATOM 1764 C CA . SER A 1 236 ? 12.802 7.577 0.776 1.00 81.94 236 SER A CA 1
ATOM 1765 C C . SER A 1 236 ? 13.122 7.229 -0.684 1.00 81.94 236 SER A C 1
ATOM 1767 O O . SER A 1 236 ? 13.842 7.975 -1.348 1.00 81.94 236 SER A O 1
ATOM 1769 N N . GLU A 1 237 ? 12.562 6.132 -1.200 1.00 89.31 237 GLU A N 1
ATOM 1770 C CA . GLU A 1 237 ? 12.719 5.742 -2.602 1.00 89.31 237 GLU A CA 1
ATOM 1771 C C . GLU A 1 237 ? 11.898 6.634 -3.543 1.00 89.31 237 GLU A C 1
ATOM 1773 O O . GLU A 1 237 ? 12.415 6.985 -4.603 1.00 89.31 237 GLU A O 1
ATOM 1778 N N . TYR A 1 238 ? 10.692 7.072 -3.150 1.00 92.81 238 TYR A N 1
ATOM 1779 C CA . TYR A 1 238 ? 9.908 8.056 -3.908 1.00 92.81 238 TYR A CA 1
ATOM 1780 C C . TYR A 1 238 ? 10.745 9.303 -4.191 1.00 92.81 238 TYR A C 1
ATOM 1782 O O . TYR A 1 238 ? 11.004 9.640 -5.346 1.00 92.81 238 TYR A O 1
ATOM 1790 N N . ARG A 1 239 ? 11.262 9.941 -3.131 1.00 89.88 239 ARG A N 1
ATOM 1791 C CA . ARG A 1 239 ? 12.039 11.184 -3.245 1.00 89.88 239 ARG A CA 1
ATOM 1792 C C . ARG A 1 239 ? 13.308 11.014 -4.078 1.00 89.88 239 ARG A C 1
ATOM 1794 O O . ARG A 1 239 ? 13.664 11.909 -4.839 1.00 89.88 239 ARG A O 1
ATOM 1801 N N . ARG A 1 240 ? 13.979 9.859 -3.978 1.00 92.50 240 ARG A N 1
ATOM 1802 C CA . ARG A 1 240 ? 15.160 9.544 -4.803 1.00 92.50 240 ARG A CA 1
ATOM 1803 C C . ARG A 1 240 ? 14.822 9.462 -6.286 1.00 92.50 240 ARG A C 1
ATOM 1805 O O . ARG A 1 240 ? 15.555 10.021 -7.099 1.00 92.50 240 ARG A O 1
ATOM 1812 N N . VAL A 1 241 ? 13.748 8.758 -6.641 1.00 94.25 241 VAL A N 1
ATOM 1813 C CA . VAL A 1 241 ? 13.349 8.618 -8.047 1.00 94.25 241 VAL A CA 1
ATOM 1814 C C . VAL A 1 241 ? 12.811 9.941 -8.589 1.00 94.25 241 VAL A C 1
ATOM 1816 O O . VAL A 1 241 ? 13.193 10.314 -9.694 1.00 94.25 241 VAL A O 1
ATOM 1819 N N . GLN A 1 242 ? 12.030 10.690 -7.804 1.00 94.12 242 GLN A N 1
ATOM 1820 C CA . GLN A 1 242 ? 11.543 12.020 -8.183 1.00 94.12 242 GLN A CA 1
ATOM 1821 C C . GLN A 1 242 ? 12.708 12.961 -8.512 1.00 94.12 242 GLN A C 1
ATOM 1823 O O . GLN A 1 242 ? 12.773 13.498 -9.611 1.00 94.12 242 GLN A O 1
ATOM 1828 N N . ALA A 1 243 ? 13.703 13.064 -7.624 1.00 91.38 243 ALA A N 1
ATOM 1829 C CA . ALA A 1 243 ? 14.871 13.912 -7.857 1.00 91.38 243 ALA A CA 1
ATOM 1830 C C . ALA A 1 243 ? 15.662 13.516 -9.120 1.00 91.38 243 ALA A C 1
ATOM 1832 O O . ALA A 1 243 ? 16.194 14.383 -9.819 1.00 91.38 243 ALA A O 1
ATOM 1833 N N . ALA A 1 244 ? 15.743 12.214 -9.425 1.00 90.25 244 ALA A N 1
ATOM 1834 C CA . ALA A 1 244 ? 16.387 11.724 -10.642 1.00 90.25 244 ALA A CA 1
ATOM 1835 C C . ALA A 1 244 ? 15.607 12.116 -11.910 1.00 90.25 244 ALA A C 1
ATOM 1837 O O . ALA A 1 244 ? 16.224 12.502 -12.904 1.00 90.25 244 ALA A O 1
ATOM 1838 N N . VAL A 1 245 ? 14.272 12.054 -11.874 1.00 89.69 245 VAL A N 1
ATOM 1839 C CA . VAL A 1 245 ? 13.408 12.508 -12.976 1.00 89.69 245 VAL A CA 1
ATOM 1840 C C . VAL A 1 245 ? 13.548 14.016 -13.178 1.00 89.69 245 VAL A C 1
ATOM 1842 O O . VAL A 1 245 ? 13.863 14.440 -14.290 1.00 89.69 245 VAL A O 1
ATOM 1845 N N . ASP A 1 246 ? 13.447 14.809 -12.109 1.00 88.81 246 ASP A N 1
ATOM 1846 C CA . ASP A 1 246 ? 13.557 16.270 -12.184 1.00 88.81 246 ASP A CA 1
ATOM 1847 C C . ASP A 1 246 ? 14.911 16.705 -12.769 1.00 88.81 246 ASP A C 1
ATOM 1849 O O . ASP A 1 246 ? 15.001 17.658 -13.546 1.00 88.81 246 ASP A O 1
ATOM 1853 N N . GLN A 1 247 ? 15.996 15.999 -12.424 1.00 85.88 247 GLN A N 1
ATOM 1854 C CA . GLN A 1 247 ? 17.316 16.266 -12.998 1.00 85.88 247 GLN A CA 1
ATOM 1855 C C . GLN A 1 247 ? 17.356 15.984 -14.505 1.00 85.88 247 GLN A C 1
ATOM 1857 O O . GLN A 1 247 ? 17.906 16.781 -15.265 1.00 85.88 247 GLN A O 1
ATOM 1862 N N . LEU A 1 248 ? 16.764 14.875 -14.956 1.00 81.12 248 LEU A N 1
ATOM 1863 C CA . LEU A 1 248 ? 16.719 14.525 -16.378 1.00 81.12 248 LEU A CA 1
ATOM 1864 C C . LEU A 1 248 ? 15.909 15.527 -17.205 1.00 81.12 248 LEU A C 1
ATOM 1866 O O . LEU A 1 248 ? 16.224 15.726 -18.384 1.00 81.12 248 LEU A O 1
ATOM 1870 N N . GLU A 1 249 ? 14.872 16.118 -16.615 1.00 80.25 249 GLU A N 1
ATOM 1871 C CA . GLU A 1 249 ? 14.056 17.158 -17.237 1.00 80.25 249 GLU A CA 1
ATOM 1872 C C . GLU A 1 249 ? 14.819 18.479 -17.344 1.00 80.25 249 GLU A C 1
ATOM 1874 O O . GLU A 1 249 ? 14.913 19.022 -18.448 1.00 80.25 249 GLU A O 1
ATOM 1879 N N . ARG A 1 250 ? 15.476 18.922 -16.261 1.00 80.94 250 ARG A N 1
ATOM 1880 C CA . ARG A 1 250 ? 16.363 20.101 -16.278 1.00 80.94 250 ARG A CA 1
ATOM 1881 C C . ARG A 1 250 ? 17.455 19.984 -17.340 1.00 80.94 250 ARG A C 1
ATOM 1883 O O . ARG A 1 250 ? 17.655 20.898 -18.137 1.00 80.94 250 ARG A O 1
ATOM 1890 N N . ASP A 1 251 ? 18.122 18.833 -17.419 1.00 78.56 251 ASP A N 1
ATOM 1891 C CA . ASP A 1 251 ? 19.161 18.583 -18.424 1.00 78.56 251 ASP A CA 1
ATOM 1892 C C . ASP A 1 251 ? 18.612 18.638 -19.861 1.00 78.56 251 ASP A C 1
ATOM 1894 O O . ASP A 1 251 ? 19.329 18.991 -20.802 1.00 78.56 251 ASP A O 1
ATOM 189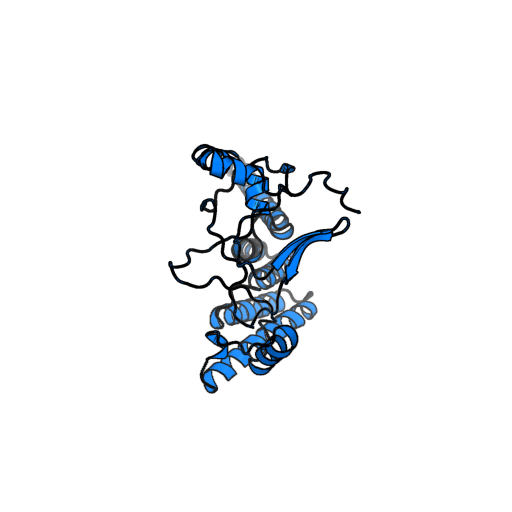8 N N . ARG A 1 252 ? 17.351 18.232 -20.065 1.00 75.38 252 ARG A N 1
ATOM 1899 C CA . ARG A 1 252 ? 16.687 18.265 -21.376 1.00 75.38 252 ARG A CA 1
ATOM 1900 C C . ARG A 1 252 ? 16.336 19.693 -21.777 1.00 75.38 252 ARG A C 1
ATOM 1902 O O . ARG A 1 252 ? 16.523 20.042 -22.942 1.00 75.38 252 ARG A O 1
ATOM 1909 N N . GLU A 1 253 ? 15.829 20.484 -20.840 1.00 74.19 253 GLU A N 1
ATOM 1910 C CA . GLU A 1 253 ? 15.522 21.898 -21.043 1.00 74.19 253 GLU A CA 1
ATOM 1911 C C . GLU A 1 253 ? 16.788 22.686 -21.380 1.00 74.19 253 GLU A C 1
ATOM 1913 O O . GLU A 1 253 ? 16.840 23.321 -22.430 1.00 74.19 253 GLU A O 1
ATOM 1918 N N . PHE A 1 254 ? 17.858 22.511 -20.600 1.00 71.44 254 PHE A N 1
ATOM 1919 C CA . PHE A 1 254 ? 19.152 23.135 -20.875 1.00 71.44 254 PHE A CA 1
ATOM 1920 C C . PHE A 1 254 ? 19.664 22.826 -22.292 1.00 71.44 254 PHE A C 1
ATOM 1922 O O . PHE A 1 254 ? 20.053 23.730 -23.030 1.00 71.44 254 PHE A O 1
ATOM 1929 N N . ARG A 1 255 ? 19.610 21.557 -22.727 1.00 71.06 255 ARG A N 1
ATOM 1930 C CA . ARG A 1 255 ? 20.021 21.178 -24.094 1.00 71.06 255 ARG A CA 1
ATOM 1931 C C . ARG A 1 255 ? 19.155 21.815 -25.178 1.00 71.06 255 ARG A C 1
ATOM 1933 O O . ARG A 1 255 ? 19.682 22.129 -26.239 1.00 71.06 255 ARG A O 1
ATOM 1940 N N . ARG A 1 256 ? 17.847 21.974 -24.945 1.00 73.75 256 ARG A N 1
ATOM 1941 C CA . ARG A 1 256 ? 16.951 22.658 -25.891 1.00 73.75 256 ARG A CA 1
ATOM 1942 C C . ARG A 1 256 ? 17.321 24.130 -26.021 1.00 73.75 256 ARG A C 1
ATOM 1944 O O . ARG A 1 256 ? 17.422 24.596 -27.148 1.00 73.75 256 ARG A O 1
ATOM 1951 N N . THR A 1 257 ? 17.579 24.807 -24.905 1.00 71.00 257 THR A N 1
ATOM 1952 C CA . THR A 1 257 ? 17.998 26.214 -24.889 1.00 71.00 257 THR A CA 1
ATOM 1953 C C . THR A 1 257 ? 19.303 26.409 -25.657 1.00 71.00 257 THR A C 1
ATOM 1955 O O . THR A 1 257 ? 19.350 27.204 -26.592 1.00 71.00 257 THR A O 1
ATOM 1958 N N . VAL A 1 258 ? 20.323 25.589 -25.376 1.00 68.50 258 VAL A N 1
ATOM 1959 C CA . VAL A 1 258 ? 21.600 25.627 -26.113 1.00 68.50 258 VAL A CA 1
ATOM 1960 C C . VAL A 1 258 ? 21.395 25.360 -27.609 1.00 68.50 258 VAL A C 1
ATOM 1962 O O . VAL A 1 258 ? 21.966 26.056 -28.444 1.00 68.50 258 VAL A O 1
ATOM 1965 N N . ALA A 1 259 ? 20.558 24.383 -27.973 1.00 67.44 259 ALA A N 1
ATOM 1966 C CA . ALA A 1 259 ? 20.265 24.078 -29.374 1.00 67.44 259 ALA A CA 1
ATOM 1967 C C . ALA A 1 259 ? 19.496 25.200 -30.096 1.00 67.44 259 ALA A C 1
ATOM 1969 O O . ALA A 1 259 ? 19.660 25.347 -31.302 1.00 67.44 259 ALA A O 1
ATOM 1970 N N . SER A 1 260 ? 18.676 25.983 -29.385 1.00 70.62 260 SER A N 1
ATOM 1971 C CA . SER A 1 260 ? 17.970 27.144 -29.949 1.00 70.62 260 SER A CA 1
ATOM 1972 C C . SER A 1 260 ? 18.829 28.408 -30.060 1.00 70.62 260 SER A C 1
ATOM 1974 O O . SER A 1 260 ? 18.497 29.290 -30.844 1.00 70.62 260 SER A O 1
ATOM 1976 N N . GLU A 1 261 ? 19.918 28.499 -29.291 1.00 66.44 261 GLU A N 1
ATOM 1977 C CA . GLU A 1 261 ? 20.860 29.630 -29.301 1.00 66.44 261 GLU A CA 1
ATOM 1978 C C . GLU A 1 261 ? 22.020 29.444 -30.295 1.00 66.44 261 GLU A C 1
ATOM 1980 O O . GLU A 1 261 ? 22.716 30.403 -30.629 1.00 66.44 261 GLU A O 1
ATOM 1985 N N . LEU A 1 262 ? 22.226 28.224 -30.802 1.00 51.56 262 LEU A N 1
ATOM 1986 C CA . LEU A 1 262 ? 23.157 27.955 -31.895 1.00 51.56 262 LEU A CA 1
ATOM 1987 C C . LEU A 1 262 ? 22.566 28.482 -33.218 1.00 51.56 262 LEU A C 1
ATOM 1989 O O . LEU A 1 262 ? 21.484 28.038 -33.609 1.00 51.56 262 LEU A O 1
ATOM 1993 N N . PRO A 1 263 ? 23.245 29.405 -33.932 1.00 49.78 263 PRO A N 1
ATOM 1994 C CA . PRO A 1 263 ? 22.760 29.883 -35.220 1.00 49.78 263 PRO A CA 1
ATOM 1995 C C . PRO A 1 263 ? 22.672 28.709 -36.200 1.00 49.78 263 PRO A C 1
ATOM 1997 O O . PRO A 1 263 ? 23.598 27.901 -36.300 1.00 49.78 263 PRO A O 1
ATOM 2000 N N . LEU A 1 264 ? 21.540 28.613 -36.903 1.00 52.06 264 LEU A N 1
ATOM 2001 C CA . LEU A 1 264 ? 21.377 27.662 -38.000 1.00 52.06 264 LEU A CA 1
ATOM 2002 C C . LEU A 1 264 ? 22.461 27.937 -39.063 1.00 52.06 264 LEU A C 1
ATOM 2004 O O . LEU A 1 264 ? 22.702 29.112 -39.355 1.00 52.06 264 LEU A O 1
ATOM 2008 N N . PRO A 1 265 ? 23.125 26.896 -39.601 1.00 52.31 265 PRO A N 1
ATOM 2009 C CA . PRO A 1 265 ? 24.112 27.054 -40.666 1.00 52.31 265 PRO A CA 1
ATOM 2010 C C . PRO A 1 265 ? 23.499 27.600 -41.961 1.00 52.31 265 PRO A C 1
ATOM 2012 O O . PRO A 1 265 ? 22.308 27.313 -42.231 1.00 52.31 265 PRO A O 1
#